Protein AF-A0A2A9NF84-F1 (afdb_monomer_lite)

Radius of gyration: 19.06 Å; chains: 1; bounding box: 42×42×64 Å

Organism: NCBI:txid703135

Foldseek 3Di:
DDWDKDKFWFAADVQANFIKIKMKTHHDDDPPPDPVPPPDPDLDDDDDPQAEEEEEEEAPPAFQCLCVVVVVVVVVQCPPPPRPHHHGMYMTMGQCCDDPNVVVCVVVCPDPVNVVDPALLSSLSNVLCVQPCDCPGGVNDNQQNHAYEYEYAASSLVSSVVNCVDPPHGDHPYYHRHHYDDDPVPDVVCPVVVVVVVVVVVVDDDDDPDPVRQLVVLCVVPVVPDDSVSSNVRD

InterPro domains:
  IPR000073 Alpha/beta hydrolase fold-1 [PF12697] (54-231)
  IPR029058 Alpha/Beta hydrolase fold [G3DSA:3.40.50.1820] (20-235)
  IPR029058 Alpha/Beta hydrolase fold [SSF53474] (47-226)

Secondary structure (DSSP, 8-state):
---EEEEEEEPPBTTB-S-EEEEEEEPPPPTTS-TT------S---S----EEEEEEPPTT--GGGGHHHHHHHHHHHTSTT--PPEEEEEEE--TTSTTHHHHTHHH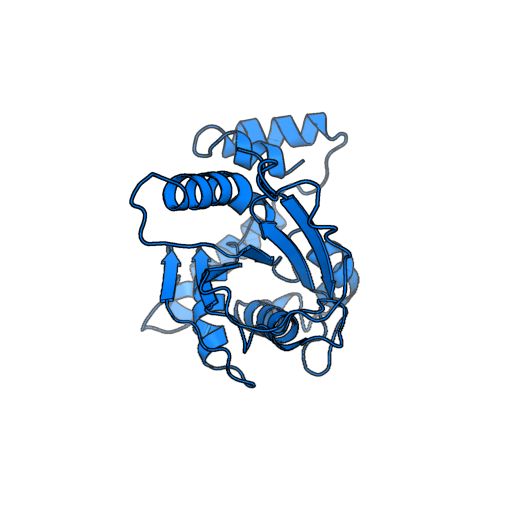HTSHHHHS---HHHHHHHHHHHHT-TTTSSS---STTSEEEEEEETHHHHHHHHHTTSSSPP-EEEEEEES----TT-GGGGHHHHHHHHHHHHTS----SSHHHHHHHHHHHHTTTS-HHHHGGG-

pLDDT: mean 88.68, std 15.39, range [29.7, 98.81]

Structure (mmCIF, N/CA/C/O backbone):
data_AF-A0A2A9NF84-F1
#
_entry.id   AF-A0A2A9NF84-F1
#
loop_
_atom_site.group_PDB
_atom_site.id
_atom_site.type_symbol
_atom_site.label_atom_id
_atom_site.label_alt_id
_atom_site.label_comp_id
_atom_site.label_asym_id
_atom_site.label_entity_id
_atom_site.label_seq_id
_atom_site.pdbx_PDB_ins_code
_atom_site.Cartn_x
_atom_site.Cartn_y
_atom_site.Cartn_z
_atom_site.occupancy
_atom_site.B_iso_or_equiv
_atom_site.auth_seq_id
_atom_site.auth_comp_id
_atom_site.auth_asym_id
_atom_site.auth_atom_id
_atom_site.pdbx_PDB_model_num
ATOM 1 N N . MET A 1 1 ? -3.078 17.002 14.046 1.00 82.50 1 MET A N 1
ATOM 2 C CA . MET A 1 1 ? -3.099 15.697 14.741 1.00 82.50 1 MET A CA 1
ATOM 3 C C . MET A 1 1 ? -1.881 14.917 14.293 1.00 82.50 1 MET A C 1
ATOM 5 O O . MET A 1 1 ? -1.639 14.875 13.094 1.00 82.50 1 MET A O 1
ATOM 9 N N . GLN A 1 2 ? -1.126 14.359 15.233 1.00 89.12 2 GLN A N 1
ATOM 10 C CA . GLN A 1 2 ? 0.039 13.523 14.956 1.00 89.12 2 GLN A CA 1
ATOM 11 C C . GLN A 1 2 ? -0.327 12.065 15.245 1.00 89.12 2 GLN A C 1
ATOM 13 O O . GLN A 1 2 ? -0.961 11.788 16.263 1.00 89.12 2 GLN A O 1
ATOM 18 N N . LEU A 1 3 ? 0.020 11.168 14.325 1.00 94.38 3 LEU A N 1
ATOM 19 C CA . LEU A 1 3 ? -0.143 9.726 14.494 1.00 94.38 3 LEU A CA 1
ATOM 20 C C . LEU A 1 3 ? 1.194 9.126 14.933 1.00 94.38 3 LEU A C 1
ATOM 22 O O . LEU A 1 3 ? 2.250 9.591 14.497 1.00 94.38 3 LEU A O 1
ATOM 26 N N . SER A 1 4 ? 1.141 8.103 15.780 1.00 96.69 4 SER A N 1
ATOM 27 C CA . SER A 1 4 ? 2.279 7.215 16.005 1.00 96.69 4 SER A CA 1
ATOM 28 C C . SER A 1 4 ? 2.537 6.415 14.732 1.00 96.69 4 SER A C 1
ATOM 30 O O . SER A 1 4 ? 1.586 6.089 14.020 1.00 96.69 4 SER A O 1
ATOM 32 N N . VAL A 1 5 ? 3.807 6.128 14.435 1.00 96.94 5 VAL A N 1
ATOM 33 C CA . VAL A 1 5 ? 4.219 5.398 13.232 1.00 96.94 5 VAL A CA 1
ATOM 34 C C . VAL A 1 5 ? 5.326 4.397 13.548 1.00 96.94 5 VAL A C 1
ATOM 36 O O . VAL A 1 5 ? 6.225 4.691 14.333 1.00 96.94 5 VAL A O 1
ATOM 39 N N . GLU A 1 6 ? 5.270 3.233 12.909 1.00 95.94 6 GLU A N 1
ATOM 40 C CA . GLU A 1 6 ? 6.303 2.196 12.956 1.00 95.94 6 GLU A CA 1
ATOM 41 C C . GLU A 1 6 ? 6.522 1.623 11.551 1.00 95.94 6 GLU A C 1
ATOM 43 O O . GLU A 1 6 ? 5.559 1.359 10.827 1.00 95.94 6 GLU A O 1
ATOM 48 N N . SER A 1 7 ? 7.787 1.463 11.157 1.00 95.62 7 SER A N 1
ATOM 49 C CA . SER A 1 7 ? 8.176 0.934 9.846 1.00 95.62 7 SER A CA 1
ATOM 50 C C . SER A 1 7 ? 8.532 -0.545 9.938 1.00 95.62 7 SER A C 1
ATOM 52 O O . SER A 1 7 ? 9.189 -0.975 10.883 1.00 95.62 7 SER A O 1
ATOM 54 N N . PHE A 1 8 ? 8.159 -1.302 8.912 1.00 95.00 8 PHE A N 1
ATOM 55 C CA . PHE A 1 8 ? 8.393 -2.736 8.813 1.00 95.00 8 PHE A CA 1
ATOM 56 C C . PHE A 1 8 ? 9.028 -3.074 7.469 1.00 95.00 8 PHE A C 1
ATOM 58 O O . PHE A 1 8 ? 8.594 -2.574 6.432 1.00 95.00 8 PHE A O 1
ATOM 65 N N . THR A 1 9 ? 9.986 -3.998 7.493 1.00 93.44 9 THR A N 1
ATOM 66 C CA . THR A 1 9 ? 10.531 -4.652 6.301 1.00 93.44 9 THR A CA 1
ATOM 67 C C . THR A 1 9 ? 10.372 -6.153 6.479 1.00 93.44 9 THR A C 1
ATOM 69 O O . THR A 1 9 ? 10.933 -6.733 7.407 1.00 93.44 9 THR A O 1
ATOM 72 N N . CYS A 1 10 ? 9.597 -6.781 5.603 1.00 91.06 10 CYS A N 1
ATOM 73 C CA . CYS A 1 10 ? 9.395 -8.223 5.582 1.00 91.06 10 CYS A CA 1
ATOM 74 C C . CYS A 1 10 ? 10.265 -8.834 4.471 1.00 91.06 10 CYS A C 1
ATOM 76 O O . CYS A 1 10 ? 10.190 -8.360 3.329 1.00 91.06 10 CYS A O 1
ATOM 78 N N . PRO A 1 11 ? 11.107 -9.839 4.778 1.00 92.19 11 PRO A N 1
ATOM 79 C CA . PRO A 1 11 ? 11.918 -10.518 3.775 1.00 92.19 11 PRO A CA 1
ATOM 80 C C . PRO A 1 11 ? 11.055 -11.383 2.837 1.00 92.19 11 PRO A C 1
ATOM 82 O O . PRO A 1 11 ? 9.885 -11.638 3.135 1.00 92.19 11 PRO A O 1
ATOM 85 N N . PRO A 1 12 ? 11.619 -11.869 1.716 1.00 92.38 12 PRO A N 1
ATOM 86 C CA . PRO A 1 12 ? 10.973 -12.857 0.864 1.00 92.38 12 PRO A CA 1
ATOM 87 C C . PRO A 1 12 ? 10.521 -14.089 1.653 1.00 92.38 12 PRO A C 1
ATOM 89 O O . PRO A 1 12 ? 11.209 -14.543 2.569 1.00 92.38 12 PRO A O 1
ATOM 92 N N . ARG A 1 13 ? 9.379 -14.659 1.263 1.00 88.94 13 ARG A N 1
ATOM 93 C CA . ARG A 1 13 ? 8.789 -15.862 1.873 1.00 88.94 13 ARG A CA 1
ATOM 94 C C . ARG A 1 13 ? 8.484 -16.897 0.795 1.00 88.94 13 ARG A C 1
ATOM 96 O O . ARG A 1 13 ? 8.517 -16.605 -0.402 1.00 88.94 13 ARG A O 1
ATOM 103 N N . ALA A 1 14 ? 8.182 -18.127 1.207 1.00 84.25 14 ALA A N 1
ATOM 104 C CA . ALA A 1 14 ? 7.781 -19.177 0.276 1.00 84.25 14 ALA A CA 1
ATOM 105 C C . ALA A 1 14 ? 6.600 -18.699 -0.594 1.00 84.25 14 ALA A C 1
ATOM 107 O O . ALA A 1 14 ? 5.574 -18.269 -0.076 1.00 84.25 14 ALA A O 1
ATOM 108 N N . GLY A 1 15 ? 6.765 -18.736 -1.920 1.00 84.75 15 GLY A N 1
ATOM 109 C CA . GLY A 1 15 ? 5.750 -18.278 -2.877 1.00 84.75 15 GLY A CA 1
ATOM 110 C C . GLY A 1 15 ? 5.740 -16.771 -3.177 1.00 84.75 15 GLY A C 1
ATOM 111 O O . GLY A 1 15 ? 5.055 -16.361 -4.111 1.00 84.75 15 GLY A O 1
ATOM 112 N N . CYS A 1 16 ? 6.523 -15.949 -2.468 1.00 92.00 16 CYS A N 1
ATOM 113 C CA . CYS A 1 16 ? 6.687 -14.524 -2.762 1.00 92.00 16 CYS A CA 1
ATOM 114 C C . CYS A 1 16 ? 8.166 -14.111 -2.656 1.00 92.00 16 CYS A C 1
ATOM 116 O O . CYS A 1 16 ? 8.668 -13.896 -1.549 1.00 92.00 16 CYS A O 1
ATOM 118 N N . PRO A 1 17 ? 8.875 -13.939 -3.787 1.00 94.94 17 PRO A N 1
ATOM 119 C CA . PRO A 1 17 ? 10.317 -13.702 -3.780 1.00 94.94 17 PRO A CA 1
ATOM 120 C C . PRO A 1 17 ? 10.694 -12.237 -3.487 1.00 94.94 17 PRO A C 1
ATOM 122 O O . PRO A 1 17 ? 11.860 -11.863 -3.581 1.00 94.94 17 PRO A O 1
ATOM 125 N N . PHE A 1 18 ? 9.719 -11.395 -3.145 1.00 96.12 18 PHE A N 1
ATOM 126 C CA . PHE A 1 18 ? 9.910 -9.965 -2.941 1.00 96.12 18 PHE A CA 1
ATOM 127 C C . PHE A 1 18 ? 9.949 -9.596 -1.461 1.00 96.12 18 PHE A C 1
ATOM 129 O O . PHE A 1 18 ? 9.125 -10.062 -0.673 1.00 96.12 18 PHE A O 1
ATOM 136 N N . HIS A 1 19 ? 10.838 -8.667 -1.117 1.00 95.50 19 HIS A N 1
ATOM 137 C CA . HIS A 1 19 ? 10.715 -7.885 0.104 1.00 95.50 19 HIS A CA 1
ATOM 138 C C . HIS A 1 19 ? 9.469 -7.003 0.024 1.00 95.50 19 HIS A C 1
ATOM 140 O O . HIS A 1 19 ? 9.168 -6.429 -1.028 1.00 95.50 19 HIS A O 1
ATOM 146 N N . THR A 1 20 ? 8.783 -6.846 1.151 1.00 95.06 20 THR A N 1
ATOM 147 C CA . THR A 1 20 ? 7.666 -5.905 1.289 1.00 95.06 20 THR A CA 1
ATOM 148 C C . THR A 1 20 ? 7.968 -4.947 2.426 1.00 95.06 20 THR A C 1
ATOM 150 O O . THR A 1 20 ? 8.323 -5.385 3.520 1.00 95.06 20 THR A O 1
ATOM 153 N N . THR A 1 21 ? 7.820 -3.648 2.189 1.00 96.94 21 THR A N 1
ATOM 154 C CA . THR A 1 21 ? 7.928 -2.635 3.242 1.00 96.94 21 THR A CA 1
ATOM 155 C C . THR A 1 21 ? 6.552 -2.084 3.573 1.00 96.94 21 THR A C 1
ATOM 157 O O . THR A 1 21 ? 5.676 -1.969 2.708 1.00 96.94 21 THR A O 1
ATOM 160 N N . ALA A 1 22 ? 6.345 -1.757 4.842 1.00 97.75 22 ALA A N 1
ATOM 161 C CA . ALA A 1 22 ? 5.084 -1.225 5.323 1.00 97.75 22 ALA A CA 1
ATOM 162 C C . ALA A 1 22 ? 5.295 -0.179 6.412 1.00 97.75 22 ALA A C 1
ATOM 164 O O . ALA A 1 22 ? 6.326 -0.155 7.085 1.00 97.75 22 ALA A O 1
ATOM 165 N N . LYS A 1 23 ? 4.286 0.666 6.612 1.00 97.94 23 LYS A N 1
ATOM 166 C CA . LYS A 1 23 ? 4.181 1.529 7.787 1.00 97.94 23 LYS A CA 1
ATOM 167 C C . LYS A 1 23 ? 2.850 1.318 8.481 1.00 97.94 23 LYS A C 1
ATOM 169 O O . LYS A 1 23 ? 1.801 1.328 7.835 1.00 97.94 23 LYS A O 1
ATOM 174 N N . ARG A 1 24 ? 2.918 1.145 9.796 1.00 97.75 24 ARG A N 1
ATOM 175 C CA . ARG A 1 24 ? 1.781 1.065 10.708 1.00 97.75 24 ARG A CA 1
ATOM 176 C C . ARG A 1 24 ? 1.564 2.429 11.343 1.00 97.75 24 ARG A C 1
ATOM 178 O O . ARG A 1 24 ? 2.527 3.037 11.794 1.00 97.75 24 ARG A O 1
ATOM 185 N N . TYR A 1 25 ? 0.316 2.875 11.425 1.00 97.88 25 TYR A N 1
ATOM 186 C CA . TYR A 1 25 ? -0.080 4.139 12.037 1.00 97.88 25 TYR A CA 1
ATOM 187 C C . TYR A 1 25 ? -1.232 3.944 13.015 1.00 97.88 25 TYR A C 1
ATOM 189 O O . TYR A 1 25 ? -2.181 3.219 12.722 1.00 97.88 25 TYR A O 1
ATOM 197 N N . TRP A 1 26 ? -1.185 4.630 14.151 1.00 96.25 26 TRP A N 1
ATOM 198 C CA . TRP A 1 26 ? -2.252 4.609 15.153 1.00 96.25 26 TRP A CA 1
ATOM 199 C C . TRP A 1 26 ? -2.274 5.911 15.953 1.00 96.25 26 TRP A C 1
ATOM 201 O O . TRP A 1 26 ? -1.386 6.761 15.836 1.00 96.25 26 TRP A O 1
ATOM 211 N N . LEU A 1 27 ? -3.323 6.101 16.749 1.00 92.56 27 LEU A N 1
ATOM 212 C CA . LEU A 1 27 ? -3.396 7.234 17.665 1.00 92.56 27 LEU A CA 1
ATOM 213 C C . LEU A 1 27 ? -2.510 6.968 18.888 1.00 92.56 27 LEU A C 1
ATOM 215 O O . LEU A 1 27 ? -2.621 5.890 19.473 1.00 92.56 27 LEU A O 1
ATOM 219 N N . PRO A 1 28 ? -1.674 7.929 19.316 1.00 88.00 28 PRO A N 1
ATOM 220 C CA . PRO A 1 28 ? -0.948 7.786 20.569 1.00 88.00 28 PRO A CA 1
ATOM 221 C C . PRO A 1 28 ? -1.934 7.683 21.748 1.00 88.00 28 PRO A C 1
ATOM 223 O O . PRO A 1 28 ? -3.025 8.266 21.672 1.00 88.00 28 PRO A O 1
ATOM 226 N N . PRO A 1 29 ? -1.562 6.994 22.843 1.00 77.56 29 PRO A N 1
ATOM 227 C CA . PRO A 1 29 ? -2.356 6.986 24.066 1.00 77.56 29 PRO A CA 1
ATOM 228 C C . PRO A 1 29 ? -2.645 8.423 24.514 1.00 77.56 29 PRO A C 1
ATOM 230 O O . PRO A 1 29 ? -1.746 9.267 24.541 1.00 77.56 29 PRO A O 1
ATOM 233 N N . THR A 1 30 ? -3.895 8.729 24.852 1.00 68.62 30 THR A N 1
ATOM 234 C CA . THR A 1 30 ? -4.236 10.010 25.478 1.00 68.62 30 THR A CA 1
ATOM 235 C C . THR A 1 30 ? -3.593 10.063 26.862 1.00 68.62 30 THR A C 1
ATOM 237 O O . THR A 1 30 ? -3.744 9.122 27.636 1.00 68.62 30 THR A O 1
ATOM 240 N N . SER A 1 31 ? -2.900 11.155 27.201 1.00 53.69 31 SER A N 1
ATOM 241 C CA . SER A 1 31 ? -2.189 11.330 28.483 1.00 53.69 31 SER A CA 1
ATOM 242 C C . SER A 1 31 ? -3.099 11.424 29.722 1.00 53.69 31 SER A C 1
ATOM 244 O O . SER A 1 31 ? -2.652 11.871 30.771 1.00 53.69 31 SER A O 1
ATOM 246 N N . GLU A 1 32 ? -4.371 11.048 29.602 1.00 47.53 32 GLU A N 1
ATOM 247 C CA . GLU A 1 32 ? -5.344 10.930 30.695 1.00 47.53 32 GLU A CA 1
ATOM 248 C C . GLU A 1 32 ? -5.434 9.491 31.235 1.00 47.53 32 GLU A C 1
ATOM 250 O O . GLU A 1 32 ? -6.332 9.173 32.009 1.00 47.53 32 GLU A O 1
ATOM 255 N N . ALA A 1 33 ? -4.520 8.599 30.836 1.00 46.59 33 ALA A N 1
ATOM 256 C CA . ALA A 1 33 ? -4.360 7.322 31.519 1.00 46.59 33 ALA A CA 1
ATOM 257 C C . ALA A 1 33 ? -3.786 7.574 32.923 1.00 46.59 33 ALA A C 1
ATOM 259 O O . ALA A 1 33 ? -2.723 8.180 33.068 1.00 46.59 33 ALA A O 1
ATOM 260 N N . ASP A 1 34 ? -4.524 7.130 33.940 1.00 39.41 34 ASP A N 1
ATOM 261 C CA . ASP A 1 34 ? -4.156 7.182 35.353 1.00 39.41 34 ASP A CA 1
ATOM 262 C C . ASP A 1 34 ? -2.699 6.705 35.549 1.00 39.41 34 ASP A C 1
ATOM 264 O O . ASP A 1 34 ? -2.369 5.585 35.142 1.00 39.41 34 ASP A O 1
ATOM 268 N N . PRO A 1 35 ? -1.809 7.515 36.156 1.00 42.97 35 PRO A N 1
ATOM 269 C CA . PRO A 1 35 ? -0.398 7.171 36.342 1.00 42.97 35 PRO A CA 1
ATOM 270 C C . PRO A 1 35 ? -0.169 5.949 37.249 1.00 42.97 35 PRO A C 1
ATOM 272 O O . PRO A 1 35 ? 0.971 5.508 37.394 1.00 42.97 35 PRO A O 1
ATOM 275 N N . THR A 1 36 ? -1.218 5.377 37.848 1.00 41.81 36 THR A N 1
ATOM 276 C CA . THR A 1 36 ? -1.148 4.087 38.551 1.00 41.81 36 THR A CA 1
ATOM 277 C C . THR A 1 36 ? -1.215 2.870 37.621 1.00 41.81 36 THR A C 1
ATOM 279 O O . THR A 1 36 ? -0.834 1.771 38.030 1.00 41.81 36 THR A O 1
ATOM 282 N N . ILE A 1 37 ? -1.605 3.041 36.352 1.00 46.34 37 ILE A N 1
ATOM 283 C CA . ILE A 1 37 ? -1.570 1.974 35.348 1.00 46.34 37 ILE A CA 1
ATOM 284 C C . ILE A 1 37 ? -0.186 1.975 34.697 1.00 46.34 37 ILE A C 1
ATOM 286 O O . ILE A 1 37 ? 0.094 2.683 33.730 1.00 46.34 37 ILE A O 1
ATOM 290 N N . THR A 1 38 ? 0.708 1.156 35.246 1.00 30.19 38 THR A N 1
ATOM 291 C CA . THR A 1 38 ? 1.999 0.872 34.616 1.00 30.19 38 THR A CA 1
ATOM 292 C C . THR A 1 38 ? 1.738 0.047 33.357 1.00 30.19 38 THR A C 1
ATOM 294 O O . THR A 1 38 ? 1.551 -1.163 33.444 1.00 30.19 38 THR A O 1
ATOM 297 N N . ILE A 1 39 ? 1.705 0.683 32.182 1.00 42.72 39 ILE A N 1
ATOM 298 C CA . ILE A 1 39 ? 1.727 -0.040 30.904 1.00 42.72 39 ILE A CA 1
ATOM 299 C C . ILE A 1 39 ? 3.147 -0.581 30.725 1.00 42.72 39 ILE A C 1
ATOM 301 O O . ILE A 1 39 ? 4.022 0.063 30.146 1.00 42.72 39 ILE A O 1
ATOM 305 N N . THR A 1 40 ? 3.400 -1.766 31.268 1.00 29.70 40 THR A N 1
ATOM 306 C CA . THR A 1 40 ? 4.512 -2.598 30.824 1.00 29.70 40 THR A CA 1
ATOM 307 C C . THR A 1 40 ? 4.213 -3.065 29.397 1.00 29.70 40 THR A C 1
ATOM 309 O O . THR A 1 40 ? 3.097 -3.501 29.118 1.00 29.70 40 THR A O 1
ATOM 312 N N . PRO A 1 41 ? 5.173 -2.997 28.458 1.00 35.88 41 PRO A N 1
ATOM 313 C CA . PRO A 1 41 ? 4.999 -3.574 27.134 1.00 35.88 41 PRO A CA 1
ATOM 314 C C . PRO A 1 41 ? 5.138 -5.098 27.246 1.00 35.88 41 PRO A C 1
ATOM 316 O O . PRO A 1 41 ? 6.175 -5.672 26.922 1.00 35.88 41 PRO A O 1
ATOM 319 N N . THR A 1 42 ? 4.112 -5.763 27.774 1.00 31.97 42 THR A N 1
ATOM 320 C CA . THR A 1 42 ? 3.995 -7.220 27.755 1.00 31.97 42 THR A CA 1
ATOM 321 C C . THR A 1 42 ? 3.271 -7.646 26.484 1.00 31.97 42 THR A C 1
ATOM 323 O O . THR A 1 42 ? 2.205 -7.159 26.119 1.00 31.97 42 THR A O 1
ATOM 326 N N . THR A 1 43 ? 3.904 -8.565 25.770 1.00 37.38 43 THR A N 1
ATOM 327 C CA . THR A 1 43 ? 3.570 -9.072 24.437 1.00 37.38 43 THR A CA 1
ATOM 328 C C . THR A 1 43 ? 2.321 -9.968 24.390 1.00 37.38 43 THR A C 1
ATOM 330 O O . THR A 1 43 ? 2.267 -10.886 23.577 1.00 37.38 43 THR A O 1
ATOM 333 N N . SER A 1 44 ? 1.317 -9.764 25.248 1.00 36.53 44 SER A N 1
ATOM 334 C CA . SER A 1 44 ? 0.209 -10.723 25.384 1.00 36.53 44 SER A CA 1
ATOM 335 C C . SER A 1 44 ? -1.077 -10.156 26.001 1.00 36.53 44 SER A C 1
ATOM 337 O O . SER A 1 44 ? -1.577 -10.703 26.981 1.00 36.53 44 SER A O 1
ATOM 339 N N . GLU A 1 45 ? -1.670 -9.123 25.403 1.00 36.44 45 GLU A N 1
ATOM 340 C CA . GLU A 1 45 ? -3.110 -8.869 25.565 1.00 36.44 45 GLU A CA 1
ATOM 341 C C . GLU A 1 45 ? -3.826 -9.038 24.221 1.00 36.44 45 GLU A C 1
ATOM 343 O O . GLU A 1 45 ? -4.109 -8.090 23.487 1.00 36.44 45 GLU A O 1
ATOM 348 N N . HIS A 1 46 ? -4.114 -10.293 23.874 1.00 40.72 46 HIS A N 1
ATOM 349 C CA . HIS A 1 46 ? -5.241 -10.577 22.997 1.00 40.72 46 HIS A CA 1
ATOM 350 C C . HIS A 1 46 ? -6.519 -10.427 23.824 1.00 40.72 46 HIS A C 1
ATOM 352 O O . HIS A 1 46 ? -6.669 -11.082 24.849 1.00 40.72 46 HIS A O 1
ATOM 358 N N . HIS A 1 47 ? -7.418 -9.548 23.383 1.00 40.34 47 HIS A N 1
ATOM 359 C CA . HIS A 1 47 ? -8.794 -9.865 22.983 1.00 40.34 47 HIS A CA 1
ATOM 360 C C . HIS A 1 47 ? -9.673 -8.607 23.100 1.00 40.34 47 HIS A C 1
ATOM 362 O O . HIS A 1 47 ? -9.853 -8.042 24.171 1.00 40.34 47 HIS A O 1
ATOM 368 N N . ASN A 1 48 ? -10.292 -8.233 21.974 1.00 42.78 48 ASN A N 1
ATOM 369 C CA . ASN A 1 48 ? -11.474 -7.367 21.898 1.00 42.78 48 ASN A CA 1
ATOM 370 C C . ASN A 1 48 ? -11.325 -5.836 21.794 1.00 42.78 48 ASN A C 1
ATOM 372 O O . ASN A 1 48 ? -12.249 -5.110 22.152 1.00 42.78 48 ASN A O 1
ATOM 376 N N . ASP A 1 49 ? -10.255 -5.313 21.191 1.00 58.06 49 ASP A N 1
ATOM 377 C CA . ASP A 1 49 ? -10.371 -3.960 20.625 1.00 58.06 49 ASP A CA 1
ATOM 378 C C . ASP A 1 49 ? -11.169 -4.030 19.298 1.00 58.06 49 ASP A C 1
ATOM 380 O O . ASP A 1 49 ? -10.737 -4.588 18.288 1.00 58.06 49 ASP A O 1
ATOM 384 N N . GLU A 1 50 ? -12.419 -3.568 19.342 1.00 69.88 50 GLU A N 1
ATOM 385 C CA . GLU A 1 50 ? -13.386 -3.628 18.238 1.00 69.88 50 GLU A CA 1
ATOM 386 C C . GLU A 1 50 ? -13.021 -2.736 17.042 1.00 69.88 50 GLU A C 1
ATOM 388 O O . GLU A 1 50 ? -13.766 -2.718 16.057 1.00 69.88 50 GLU A O 1
ATOM 393 N N . GLY A 1 51 ? -11.926 -1.978 17.138 1.00 92.50 51 GLY A N 1
ATOM 394 C CA . GLY A 1 51 ? -11.494 -1.039 16.120 1.00 92.50 51 GLY A CA 1
ATOM 395 C C . GLY A 1 51 ? -11.166 -1.690 14.776 1.00 92.50 51 GLY A C 1
ATOM 396 O O . GLY A 1 51 ? -10.650 -2.807 14.687 1.00 92.50 51 GLY A O 1
ATOM 397 N N . LEU A 1 52 ? -11.452 -0.951 13.708 1.00 96.94 52 LEU A N 1
ATOM 398 C CA . LEU A 1 52 ? -11.103 -1.324 12.342 1.00 96.94 52 LEU A CA 1
ATOM 399 C C . LEU A 1 52 ? -9.591 -1.194 12.129 1.00 96.94 52 LEU A C 1
ATOM 401 O O . LEU A 1 52 ? -8.982 -0.205 12.549 1.00 96.94 52 LEU A O 1
ATOM 405 N N . THR A 1 53 ? -9.012 -2.166 11.428 1.00 97.69 53 THR A N 1
ATOM 406 C CA . THR A 1 53 ? -7.638 -2.116 10.920 1.00 97.69 53 THR A CA 1
ATOM 407 C C . THR A 1 53 ? -7.694 -1.802 9.430 1.00 97.69 53 THR A C 1
ATOM 409 O O . THR A 1 53 ? -8.222 -2.586 8.641 1.00 97.69 53 THR A O 1
ATOM 412 N N . LEU A 1 54 ? -7.167 -0.646 9.031 1.00 98.75 54 LEU A N 1
ATOM 413 C CA . LEU A 1 54 ? -7.166 -0.224 7.629 1.00 98.75 54 LEU A CA 1
ATOM 414 C C . LEU A 1 54 ? -5.937 -0.788 6.910 1.00 98.75 54 LEU A C 1
ATOM 416 O O . LEU A 1 54 ? -4.830 -0.653 7.418 1.00 98.75 54 LEU A O 1
ATOM 420 N N . ILE A 1 55 ? -6.107 -1.356 5.719 1.00 98.69 55 ILE A N 1
ATOM 421 C CA . ILE A 1 55 ? -5.013 -1.763 4.826 1.00 98.69 55 ILE A CA 1
ATOM 422 C C . ILE A 1 55 ? -5.078 -0.887 3.577 1.00 98.69 55 ILE A C 1
ATOM 424 O O . ILE A 1 55 ? -6.048 -0.970 2.828 1.00 98.69 55 ILE A O 1
ATOM 428 N N . LEU A 1 56 ? -4.071 -0.044 3.351 1.00 98.81 56 LEU A N 1
ATOM 429 C CA . LEU A 1 56 ? -4.027 0.915 2.250 1.00 98.81 56 LEU A CA 1
ATOM 430 C C . LEU A 1 56 ? -2.950 0.538 1.228 1.00 98.81 56 LEU A C 1
ATOM 432 O O . LEU A 1 56 ? -1.771 0.440 1.571 1.00 98.81 56 LEU A O 1
ATOM 436 N N . LEU A 1 57 ? -3.346 0.384 -0.038 1.00 98.75 57 LEU A N 1
ATOM 437 C CA . LEU A 1 57 ? -2.449 0.050 -1.150 1.00 98.75 57 LEU A CA 1
ATOM 438 C C . LEU A 1 57 ? -2.436 1.175 -2.191 1.00 98.75 57 LEU A C 1
ATOM 440 O O . LEU A 1 57 ? -3.483 1.645 -2.647 1.00 98.75 57 LEU A O 1
ATOM 444 N N . HIS A 1 58 ? -1.241 1.648 -2.540 1.00 98.44 58 HIS A N 1
ATOM 445 C CA . HIS A 1 58 ? -1.056 2.829 -3.385 1.00 98.44 58 HIS A CA 1
ATOM 446 C C . HIS A 1 58 ? -1.207 2.518 -4.888 1.00 98.44 58 HIS A C 1
ATOM 448 O O . HIS A 1 58 ? -1.190 1.368 -5.326 1.00 98.44 58 HIS A O 1
ATOM 454 N N . SER A 1 59 ? -1.358 3.572 -5.695 1.00 96.81 59 SER A N 1
ATOM 455 C CA . SER A 1 59 ? -1.439 3.485 -7.161 1.00 96.81 59 SER A CA 1
ATOM 456 C C . SER A 1 59 ? -0.047 3.457 -7.815 1.00 96.81 59 SER A C 1
ATOM 458 O O . SER A 1 59 ? 0.967 3.725 -7.165 1.00 96.81 59 SER A O 1
ATOM 460 N N . THR A 1 60 ? 0.022 3.160 -9.114 1.00 94.38 60 THR A N 1
ATOM 461 C CA . THR A 1 60 ? 1.244 3.295 -9.917 1.00 94.38 60 THR A CA 1
ATOM 462 C C . THR A 1 60 ? 1.781 4.723 -9.844 1.00 94.38 60 THR A C 1
ATOM 464 O O . THR A 1 60 ? 1.017 5.676 -9.969 1.00 94.38 60 THR A O 1
ATOM 467 N N . SER A 1 61 ? 3.107 4.885 -9.770 1.00 91.44 61 SER A N 1
ATOM 468 C CA . SER A 1 61 ? 3.802 6.188 -9.644 1.00 91.44 61 SER A CA 1
ATOM 469 C C . SER A 1 61 ? 3.778 6.821 -8.249 1.00 91.44 61 SER A C 1
ATOM 471 O O . SER A 1 61 ? 4.314 7.913 -8.089 1.00 91.44 61 SER A O 1
ATOM 473 N N . PHE A 1 62 ? 3.184 6.155 -7.260 1.00 95.00 62 PHE A N 1
ATOM 474 C CA . PHE A 1 62 ? 3.157 6.594 -5.863 1.00 95.00 62 PHE A CA 1
ATOM 475 C C . PHE A 1 62 ? 3.916 5.603 -4.970 1.00 95.00 62 PHE A C 1
ATOM 477 O O . PHE A 1 62 ? 4.442 4.600 -5.451 1.00 95.00 62 PHE A O 1
ATOM 484 N N . HIS A 1 63 ? 3.960 5.891 -3.672 1.00 97.19 63 HIS A N 1
ATOM 485 C CA . HIS A 1 63 ? 4.508 5.028 -2.622 1.00 97.19 63 HIS A CA 1
ATOM 486 C C . HIS A 1 63 ? 3.621 5.111 -1.370 1.00 97.19 63 HIS A C 1
ATOM 488 O O . HIS A 1 63 ? 2.727 5.965 -1.296 1.00 97.19 63 HIS A O 1
ATOM 494 N N . LYS A 1 64 ? 3.830 4.221 -0.397 1.00 98.00 64 LYS A N 1
ATOM 495 C CA . LYS A 1 64 ? 2.958 4.043 0.776 1.00 98.00 64 LYS A CA 1
ATOM 496 C C . LYS A 1 64 ? 2.667 5.344 1.535 1.00 98.00 64 LYS A C 1
ATOM 498 O O . LYS A 1 64 ? 1.510 5.607 1.852 1.00 98.00 64 LYS A O 1
ATOM 503 N N . GLU A 1 65 ? 3.666 6.206 1.733 1.00 97.94 65 GLU A N 1
ATOM 504 C CA . GLU A 1 65 ? 3.526 7.462 2.485 1.00 97.94 65 GLU A CA 1
ATOM 505 C C . GLU A 1 65 ? 2.595 8.473 1.809 1.00 97.94 65 GLU A C 1
ATOM 507 O O . GLU A 1 65 ? 2.033 9.322 2.489 1.00 97.94 65 GLU A O 1
ATOM 512 N N . THR A 1 66 ? 2.344 8.377 0.500 1.00 96.94 66 THR A N 1
ATOM 513 C CA . THR A 1 66 ? 1.434 9.312 -0.195 1.00 96.94 66 THR A CA 1
ATOM 514 C C . THR A 1 66 ? 0.006 9.306 0.368 1.00 96.94 66 THR A C 1
ATOM 516 O O . THR A 1 66 ? -0.740 10.268 0.178 1.00 96.94 66 THR A O 1
ATOM 519 N N . TRP A 1 67 ? -0.363 8.268 1.126 1.00 97.94 67 TRP A N 1
ATOM 520 C CA . TRP A 1 67 ? -1.615 8.198 1.870 1.00 97.94 67 TRP A CA 1
ATOM 521 C C . TRP A 1 67 ? -1.632 9.006 3.174 1.00 97.94 67 TRP A C 1
ATOM 523 O O . TRP A 1 67 ? -2.722 9.270 3.677 1.00 97.94 67 TRP A O 1
ATOM 533 N N . GLU A 1 68 ? -0.491 9.414 3.738 1.00 97.69 68 GLU A N 1
ATOM 534 C CA . GLU A 1 68 ? -0.411 10.049 5.064 1.00 97.69 68 GLU A CA 1
ATOM 535 C C . GLU A 1 68 ? -1.345 11.265 5.220 1.00 97.69 68 GLU A C 1
ATOM 537 O O . GLU A 1 68 ? -2.088 11.315 6.209 1.00 97.69 68 GLU A O 1
ATOM 542 N N . PRO A 1 69 ? -1.426 12.220 4.265 1.00 96.88 69 PRO A N 1
ATOM 543 C CA . PRO A 1 69 ? -2.337 13.358 4.402 1.00 96.88 69 PRO A CA 1
ATOM 544 C C . PRO A 1 69 ? -3.814 12.945 4.434 1.00 96.88 69 PRO A C 1
ATOM 546 O O . PRO A 1 69 ? -4.611 13.548 5.160 1.00 96.88 69 PRO A O 1
ATOM 549 N N . THR A 1 70 ? -4.177 11.909 3.676 1.00 97.12 70 THR A N 1
ATOM 550 C CA . THR A 1 70 ? -5.523 11.318 3.674 1.00 97.12 70 THR A CA 1
ATOM 551 C C . THR A 1 70 ? -5.785 10.573 4.976 1.00 97.12 70 THR A C 1
ATOM 553 O O . THR A 1 70 ? -6.846 10.739 5.577 1.00 97.12 70 THR A O 1
ATOM 556 N N . LEU A 1 71 ? -4.803 9.819 5.469 1.00 97.69 71 LEU A N 1
ATOM 557 C CA . LEU A 1 71 ? -4.916 9.051 6.700 1.00 97.69 71 LEU A CA 1
ATOM 558 C C . LEU A 1 71 ? -5.162 9.952 7.913 1.00 97.69 71 LEU A C 1
ATOM 560 O O . LEU A 1 71 ? -6.046 9.671 8.719 1.00 97.69 71 LEU A O 1
ATOM 564 N N . ILE A 1 72 ? -4.453 11.081 8.006 1.00 96.88 72 ILE A N 1
ATOM 565 C CA . ILE A 1 72 ? -4.677 12.077 9.063 1.00 96.88 72 ILE A CA 1
ATOM 566 C C . ILE A 1 72 ? -6.134 12.558 9.057 1.00 96.88 72 ILE A C 1
ATOM 568 O O . ILE A 1 72 ? -6.736 12.696 10.122 1.00 96.88 72 ILE A O 1
ATOM 572 N N . LYS A 1 73 ? -6.726 12.791 7.878 1.00 96.69 73 LYS A N 1
ATOM 573 C CA . LYS A 1 73 ? -8.139 13.184 7.774 1.00 96.69 73 LYS A CA 1
ATOM 574 C C . LYS A 1 73 ? -9.072 12.050 8.201 1.00 96.69 73 LYS A C 1
ATOM 576 O O . LYS A 1 73 ? -9.992 12.309 8.968 1.00 96.69 73 LYS A O 1
ATOM 581 N N . ILE A 1 74 ? -8.804 10.811 7.784 1.00 96.94 74 ILE A N 1
ATOM 582 C CA . ILE A 1 74 ? -9.596 9.630 8.170 1.00 96.94 74 ILE A CA 1
ATOM 583 C C . ILE A 1 74 ? -9.640 9.475 9.697 1.00 96.94 74 ILE A C 1
ATOM 585 O O . ILE A 1 74 ? -10.723 9.401 10.277 1.00 96.94 74 ILE A O 1
ATOM 589 N N . PHE A 1 75 ? -8.486 9.508 10.370 1.00 96.38 75 PHE A N 1
ATOM 590 C CA . PHE A 1 75 ? -8.436 9.427 11.833 1.00 96.38 75 PHE A CA 1
ATOM 591 C C . PHE A 1 75 ? -9.101 10.635 12.510 1.00 96.38 75 PHE A C 1
ATOM 593 O O . PHE A 1 75 ? -9.748 10.477 13.543 1.00 96.38 75 PHE A O 1
ATOM 600 N N . ALA A 1 76 ? -8.987 11.839 11.938 1.00 95.12 76 ALA A N 1
ATOM 601 C CA . ALA A 1 76 ? -9.622 13.032 12.494 1.00 95.12 76 ALA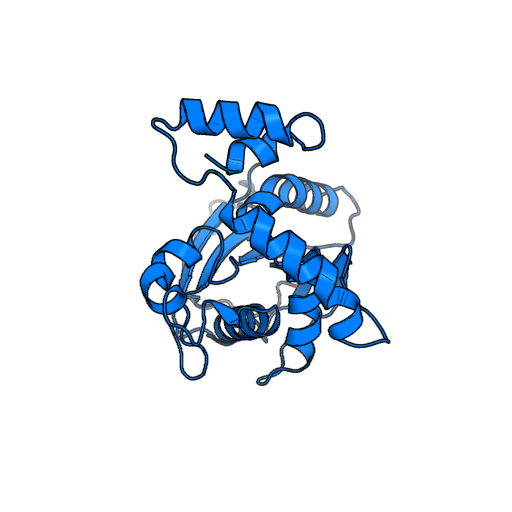 A CA 1
ATOM 602 C C . ALA A 1 76 ? -11.153 12.960 12.398 1.00 95.12 76 ALA A C 1
ATOM 604 O O . ALA A 1 76 ? -11.836 13.382 13.330 1.00 95.12 76 ALA A O 1
ATOM 605 N N . CYS A 1 77 ? -11.684 12.404 11.305 1.00 94.81 77 CYS A N 1
ATOM 606 C CA . CYS A 1 77 ? -13.110 12.131 11.143 1.00 94.81 77 CYS A CA 1
ATOM 607 C C . CYS A 1 77 ? -13.589 11.061 12.131 1.00 94.81 77 CYS A C 1
ATOM 609 O O . CYS A 1 77 ? -14.590 11.274 12.807 1.00 94.81 77 CYS A O 1
ATOM 611 N N . ALA A 1 78 ? -12.849 9.957 12.279 1.00 93.31 78 ALA A N 1
ATOM 612 C CA . ALA A 1 78 ? -13.213 8.884 13.207 1.00 93.31 78 ALA A CA 1
ATOM 613 C C . ALA A 1 78 ? -13.222 9.332 14.683 1.00 93.31 78 ALA A C 1
ATOM 615 O O . ALA A 1 78 ? -13.927 8.741 15.494 1.00 93.31 78 ALA A O 1
ATOM 616 N N . ARG A 1 79 ? -12.474 10.390 15.031 1.00 90.88 79 ARG A N 1
ATOM 617 C CA . ARG A 1 79 ? -12.433 10.982 16.380 1.00 90.88 79 ARG A CA 1
ATOM 618 C C . ARG A 1 79 ? -13.494 12.046 16.654 1.00 90.88 79 ARG A C 1
ATOM 620 O O . ARG A 1 79 ? -13.547 12.536 17.781 1.00 90.88 79 ARG A O 1
ATOM 627 N N . GLN A 1 80 ? -14.285 12.459 15.664 1.00 92.50 80 GLN A N 1
ATOM 628 C CA . GLN A 1 80 ? -15.315 13.468 15.912 1.00 92.50 80 GLN A CA 1
ATOM 629 C C . GLN A 1 80 ? -16.327 12.958 16.953 1.00 92.50 80 GLN A C 1
ATOM 631 O O . GLN A 1 80 ? -16.659 11.767 16.934 1.00 92.50 80 GLN A O 1
ATOM 636 N N . PRO A 1 81 ? -16.829 13.822 17.858 1.00 91.88 81 PRO A N 1
ATOM 637 C CA . PRO A 1 81 ? -17.852 13.434 18.824 1.00 91.88 81 PRO A CA 1
ATOM 638 C C . PRO A 1 81 ? -19.050 12.772 18.135 1.00 91.88 81 PRO A C 1
ATOM 640 O O . PRO A 1 81 ? -19.570 13.290 17.150 1.00 91.88 81 PRO A O 1
ATOM 643 N N . GLY A 1 82 ? -19.473 11.613 18.643 1.00 89.81 82 GLY A N 1
ATOM 644 C CA . GLY A 1 82 ? -20.583 10.843 18.070 1.00 89.81 82 GLY A CA 1
ATOM 645 C C . GLY A 1 82 ? -20.225 9.977 16.856 1.00 89.81 82 GLY A C 1
ATOM 646 O O . GLY A 1 82 ? -21.115 9.332 16.306 1.00 89.81 82 GLY A O 1
ATOM 647 N N . SER A 1 83 ? -18.953 9.916 16.440 1.00 89.62 83 SER A N 1
ATOM 648 C CA . SER A 1 83 ? -18.515 8.978 15.400 1.00 89.62 83 SER A CA 1
ATOM 649 C C . SER A 1 83 ? -18.771 7.525 15.835 1.00 89.62 83 SER A C 1
ATOM 651 O O . SER A 1 83 ? -18.288 7.115 16.893 1.00 89.62 83 SER A O 1
ATOM 653 N N . PRO A 1 84 ? -19.470 6.709 15.022 1.00 90.00 84 PRO A N 1
ATOM 654 C CA . PRO A 1 84 ? -19.656 5.288 15.311 1.00 90.00 84 PRO A CA 1
ATOM 655 C C . PRO A 1 84 ? -18.416 4.452 14.955 1.00 90.00 84 PRO A C 1
ATOM 657 O O . PRO A 1 84 ? -18.358 3.262 15.261 1.00 90.00 84 PRO A O 1
ATOM 660 N N . ILE A 1 85 ? -17.431 5.049 14.274 1.00 91.56 85 ILE A N 1
ATOM 661 C CA . ILE A 1 85 ? -16.248 4.357 13.770 1.00 91.56 85 ILE A CA 1
ATOM 662 C C . ILE A 1 85 ? -15.120 4.445 14.791 1.00 91.56 85 ILE A C 1
ATOM 664 O O . ILE A 1 85 ? -14.623 5.529 15.089 1.00 91.56 85 ILE A O 1
ATOM 668 N N . LYS A 1 86 ? -14.659 3.281 15.252 1.00 93.25 86 LYS A N 1
ATOM 669 C CA . LYS A 1 86 ? -13.420 3.134 16.019 1.00 93.25 86 LYS A CA 1
ATOM 670 C C . LYS A 1 86 ? -12.327 2.616 15.090 1.00 93.25 86 LYS A C 1
ATOM 672 O O . LYS A 1 86 ? -12.508 1.587 14.443 1.00 93.25 86 LYS A O 1
ATOM 677 N N . LEU A 1 87 ? -11.204 3.324 15.014 1.00 95.31 87 LEU A N 1
ATOM 678 C CA . LEU A 1 87 ? -10.021 2.878 14.277 1.00 95.31 87 LEU A CA 1
ATOM 679 C C . LEU A 1 87 ? -8.988 2.367 15.271 1.00 95.31 87 LEU A C 1
ATOM 681 O O . LEU A 1 87 ? -8.615 3.095 16.188 1.00 95.31 87 LEU A O 1
ATOM 685 N N . ARG A 1 88 ? -8.519 1.140 15.054 1.00 95.06 88 ARG A N 1
ATOM 686 C CA . ARG A 1 88 ? -7.393 0.572 15.794 1.00 95.06 88 ARG A CA 1
ATOM 687 C C . ARG A 1 88 ? -6.089 1.127 15.239 1.00 95.06 88 ARG A C 1
ATOM 689 O O . ARG A 1 88 ? -5.306 1.754 15.943 1.00 95.06 88 ARG A O 1
ATOM 696 N N . GLU A 1 89 ? -5.872 0.899 13.950 1.00 96.94 89 GLU A N 1
ATOM 697 C CA . GLU A 1 89 ? -4.625 1.219 13.265 1.00 96.94 89 GLU A CA 1
ATOM 698 C C . GLU A 1 89 ? -4.815 1.202 11.746 1.00 96.94 89 GLU A C 1
ATOM 700 O O . GLU A 1 89 ? -5.837 0.749 11.225 1.00 96.94 89 GLU A O 1
ATOM 705 N N . ALA A 1 90 ? -3.803 1.670 11.031 1.00 98.44 90 ALA A N 1
ATOM 706 C CA . ALA A 1 90 ? -3.727 1.606 9.587 1.00 98.44 90 ALA A CA 1
ATOM 707 C C . ALA A 1 90 ? -2.356 1.109 9.140 1.00 98.44 90 ALA A C 1
ATOM 709 O O . ALA A 1 90 ? -1.341 1.480 9.719 1.00 98.44 90 ALA A O 1
ATOM 710 N N . TRP A 1 91 ? -2.337 0.313 8.082 1.00 98.56 91 TRP A N 1
ATOM 711 C CA . TRP A 1 91 ? -1.144 -0.241 7.466 1.00 98.56 91 TRP A CA 1
ATOM 712 C C . TRP A 1 91 ? -1.086 0.194 6.013 1.00 98.56 91 TRP A C 1
ATOM 714 O O . TRP A 1 91 ? -2.060 0.045 5.278 1.00 98.56 91 TRP A O 1
ATOM 724 N N . MET A 1 92 ? 0.056 0.721 5.596 1.00 98.56 92 MET A N 1
ATOM 725 C CA . MET A 1 92 ? 0.314 1.124 4.216 1.00 98.56 92 MET A CA 1
ATOM 726 C C . MET A 1 92 ? 1.491 0.322 3.692 1.00 98.56 92 MET A C 1
ATOM 728 O O . MET A 1 92 ? 2.538 0.317 4.335 1.00 98.56 92 MET A O 1
ATOM 732 N N . LEU A 1 93 ? 1.326 -0.353 2.558 1.00 98.25 93 LEU A N 1
ATOM 733 C CA . LEU A 1 93 ? 2.350 -1.240 1.998 1.00 98.25 93 LEU A CA 1
ATOM 734 C C . LEU A 1 93 ? 2.859 -0.687 0.671 1.00 98.25 93 LEU A C 1
ATOM 736 O O . LEU A 1 93 ? 2.056 -0.260 -0.162 1.00 98.25 93 LEU A O 1
ATOM 740 N N . ASP A 1 94 ? 4.168 -0.764 0.443 1.00 98.50 94 ASP A N 1
ATOM 741 C CA . ASP A 1 94 ? 4.733 -0.515 -0.883 1.00 98.50 94 ASP A CA 1
ATOM 742 C C . ASP A 1 94 ? 4.499 -1.717 -1.808 1.00 98.50 94 ASP A C 1
ATOM 744 O O . ASP A 1 94 ? 4.604 -2.882 -1.415 1.00 98.50 94 ASP A O 1
ATOM 748 N N . CYS A 1 95 ? 4.210 -1.430 -3.075 1.00 98.19 95 CYS A N 1
ATOM 749 C CA . CYS A 1 95 ? 4.343 -2.404 -4.150 1.00 98.19 95 CYS A CA 1
ATOM 750 C C . CYS A 1 95 ? 5.824 -2.782 -4.308 1.00 98.19 95 CYS A C 1
ATOM 752 O O . CYS A 1 95 ? 6.657 -1.879 -4.269 1.00 98.19 95 CYS A O 1
ATOM 754 N N . PRO A 1 96 ? 6.194 -4.057 -4.551 1.00 97.88 96 PRO A N 1
ATOM 755 C CA . PRO A 1 96 ? 7.602 -4.464 -4.578 1.00 97.88 96 PRO A CA 1
ATOM 756 C C . PRO A 1 96 ? 8.522 -3.668 -5.508 1.00 97.88 96 PRO A C 1
ATOM 758 O O . PRO A 1 96 ? 9.715 -3.586 -5.242 1.00 97.88 96 PRO A O 1
ATOM 761 N N . ASN A 1 97 ? 7.981 -3.095 -6.587 1.00 96.44 97 ASN A N 1
ATOM 762 C CA . ASN A 1 97 ? 8.695 -2.250 -7.547 1.00 96.44 97 ASN A CA 1
ATOM 763 C C . ASN A 1 97 ? 8.454 -0.739 -7.366 1.00 96.44 97 ASN A C 1
ATOM 765 O O . ASN A 1 97 ? 8.703 0.027 -8.293 1.00 96.44 97 ASN A O 1
ATOM 769 N N . HIS A 1 98 ? 7.942 -0.308 -6.213 1.00 96.94 98 HIS A N 1
ATOM 770 C CA . HIS A 1 98 ? 7.729 1.095 -5.860 1.00 96.94 98 HIS A CA 1
ATOM 771 C C . HIS A 1 98 ? 8.310 1.414 -4.477 1.00 96.94 98 HIS A C 1
ATOM 773 O O . HIS A 1 98 ? 8.601 0.520 -3.681 1.00 96.94 98 HIS A O 1
ATOM 779 N N . GLY A 1 99 ? 8.452 2.714 -4.206 1.00 96.12 99 GLY A N 1
ATOM 780 C CA . GLY A 1 99 ? 8.825 3.230 -2.894 1.00 96.12 99 GLY A CA 1
ATOM 781 C C . GLY A 1 99 ? 10.118 2.626 -2.356 1.00 96.12 99 GLY A C 1
ATOM 782 O O . GLY A 1 99 ? 11.090 2.419 -3.080 1.00 96.12 99 GLY A O 1
ATOM 783 N N . GLU A 1 100 ? 10.110 2.333 -1.065 1.00 96.88 100 GLU A N 1
ATOM 784 C CA . GLU A 1 100 ? 11.258 1.776 -0.356 1.00 96.88 100 GLU A CA 1
ATOM 785 C C . GLU A 1 100 ? 11.484 0.298 -0.710 1.00 96.88 100 GLU A C 1
ATOM 787 O O . GLU A 1 100 ? 12.626 -0.152 -0.805 1.00 96.88 100 GLU A O 1
ATOM 792 N N . ALA A 1 101 ? 10.409 -0.454 -0.973 1.00 97.62 101 ALA A N 1
ATOM 793 C CA . ALA A 1 101 ? 10.501 -1.862 -1.360 1.00 97.62 101 ALA A CA 1
ATOM 794 C C . ALA A 1 101 ? 11.292 -2.057 -2.665 1.00 97.62 101 ALA A C 1
ATOM 796 O O . ALA A 1 101 ? 12.030 -3.036 -2.791 1.00 97.62 101 ALA A O 1
ATOM 797 N N . ALA A 1 102 ? 11.206 -1.110 -3.607 1.00 96.88 102 ALA A N 1
ATOM 798 C CA . ALA A 1 102 ? 11.960 -1.161 -4.860 1.00 96.88 102 ALA A CA 1
ATOM 799 C C . ALA A 1 102 ? 13.478 -1.240 -4.646 1.00 96.88 102 ALA A C 1
ATOM 801 O O . ALA A 1 102 ? 14.158 -1.934 -5.400 1.00 96.88 102 ALA A O 1
ATOM 802 N N . ALA A 1 103 ? 14.006 -0.576 -3.611 1.00 96.88 103 ALA A N 1
ATOM 803 C CA . ALA A 1 103 ? 15.433 -0.611 -3.296 1.00 96.88 103 ALA A CA 1
ATOM 804 C C . ALA A 1 103 ? 15.868 -2.006 -2.822 1.00 96.88 103 ALA A C 1
ATOM 806 O O . ALA A 1 103 ? 16.858 -2.546 -3.312 1.00 96.88 103 ALA A O 1
ATOM 807 N N . TYR A 1 104 ? 15.086 -2.637 -1.940 1.00 97.56 104 TYR A N 1
ATOM 808 C CA . TYR A 1 104 ? 15.346 -4.011 -1.489 1.00 97.56 104 TYR A CA 1
ATOM 809 C C . TYR A 1 104 ? 15.204 -5.044 -2.611 1.00 97.56 104 TYR A C 1
ATOM 811 O O . TYR A 1 104 ? 15.869 -6.078 -2.602 1.00 97.56 104 TYR A O 1
ATOM 819 N N . ASN A 1 105 ? 14.338 -4.768 -3.586 1.00 98.00 105 ASN A N 1
ATOM 820 C CA . ASN A 1 105 ? 14.045 -5.674 -4.691 1.00 98.00 105 ASN A CA 1
ATOM 821 C C . ASN A 1 105 ? 14.809 -5.337 -5.981 1.00 98.00 105 ASN A C 1
ATOM 823 O O . ASN A 1 105 ? 14.522 -5.924 -7.023 1.00 98.00 105 ASN A O 1
ATOM 827 N N . GLN A 1 106 ? 15.776 -4.417 -5.948 1.00 96.38 106 GLN A N 1
ATOM 828 C CA . GLN A 1 106 ? 16.405 -3.886 -7.160 1.00 96.38 106 GLN A CA 1
ATOM 829 C C . GLN A 1 106 ? 16.991 -4.985 -8.059 1.00 96.38 106 GLN A C 1
ATOM 831 O O . GLN A 1 106 ? 16.770 -4.972 -9.270 1.00 96.38 106 GLN A O 1
ATOM 836 N N . GLU A 1 107 ? 17.710 -5.951 -7.485 1.00 97.12 107 GLU A N 1
ATOM 837 C CA . GLU A 1 107 ? 18.353 -7.012 -8.269 1.00 97.12 107 GLU A CA 1
ATOM 838 C C . GLU A 1 107 ? 17.349 -8.012 -8.840 1.00 97.12 107 GLU A C 1
ATOM 840 O O . GLU A 1 107 ? 17.445 -8.387 -10.008 1.00 97.12 107 GLU A O 1
ATOM 845 N N . ILE A 1 108 ? 16.338 -8.400 -8.060 1.00 96.44 108 ILE A N 1
ATOM 846 C CA . ILE A 1 108 ? 15.306 -9.325 -8.535 1.00 96.44 108 ILE A CA 1
ATOM 847 C C . ILE A 1 108 ? 14.428 -8.674 -9.616 1.00 96.44 108 ILE A C 1
ATOM 849 O O . ILE A 1 108 ? 14.091 -9.310 -10.610 1.00 96.44 108 ILE A O 1
ATOM 853 N N . LEU A 1 109 ? 14.136 -7.376 -9.512 1.00 95.69 109 LEU A N 1
ATOM 854 C CA . LEU A 1 109 ? 13.335 -6.651 -10.506 1.00 95.69 109 LEU A CA 1
ATOM 855 C C . LEU A 1 109 ? 14.033 -6.479 -11.862 1.00 95.69 109 LEU A C 1
ATOM 857 O O . LEU A 1 109 ? 13.346 -6.293 -12.866 1.00 95.69 109 LEU A O 1
ATOM 861 N N . LYS A 1 110 ? 15.368 -6.573 -11.918 1.00 94.94 110 LYS A N 1
ATOM 862 C CA . LYS A 1 110 ? 16.133 -6.576 -13.180 1.00 94.94 110 LYS A CA 1
ATOM 863 C C . LYS A 1 110 ? 16.028 -7.900 -13.934 1.00 94.94 110 LYS A C 1
ATOM 865 O O . LYS A 1 110 ? 16.326 -7.947 -15.127 1.00 94.94 110 LYS A O 1
ATOM 870 N N . GLN A 1 111 ? 15.635 -8.981 -13.263 1.00 95.31 111 GLN A N 1
ATOM 871 C CA . GLN A 1 111 ? 15.513 -10.284 -13.903 1.00 95.31 111 GLN A CA 1
ATOM 872 C C . GLN A 1 111 ? 14.376 -10.253 -14.926 1.00 95.31 111 GLN A C 1
ATOM 874 O O . GLN A 1 111 ? 13.306 -9.696 -14.672 1.00 95.31 111 GLN A O 1
ATOM 879 N N . LYS A 1 112 ? 14.595 -10.868 -16.094 1.00 91.06 112 LYS A N 1
ATOM 880 C CA . LYS A 1 112 ? 13.651 -10.831 -17.226 1.00 91.06 112 LYS A CA 1
ATOM 881 C C . LYS A 1 112 ? 12.239 -11.279 -16.832 1.00 91.06 112 LYS A C 1
ATOM 883 O O . LYS A 1 112 ? 11.252 -10.679 -17.250 1.00 91.06 112 LYS A O 1
ATOM 888 N N . GLU A 1 113 ? 12.150 -12.290 -15.970 1.00 90.25 113 GLU A N 1
ATOM 889 C CA . GLU A 1 113 ? 10.889 -12.811 -15.435 1.00 90.25 113 GLU A CA 1
ATOM 890 C C . GLU A 1 113 ? 10.082 -11.800 -14.608 1.00 90.25 113 GLU A C 1
ATOM 892 O O . GLU A 1 113 ? 8.908 -12.027 -14.306 1.00 90.25 113 GLU A O 1
ATOM 897 N N . HIS A 1 114 ? 10.685 -10.682 -14.211 1.00 91.31 114 HIS A N 1
ATOM 898 C CA . HIS A 1 114 ? 10.050 -9.659 -13.397 1.00 91.31 114 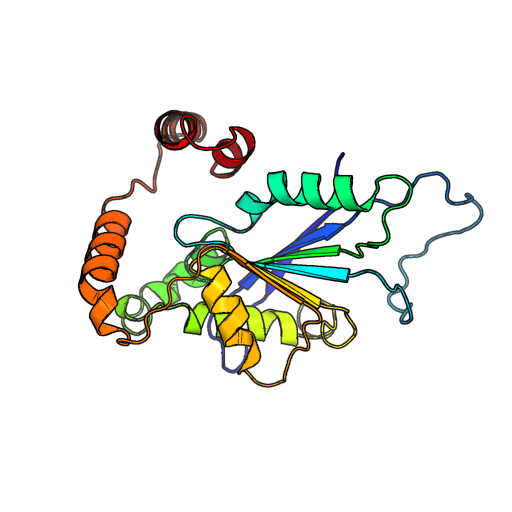HIS A CA 1
ATOM 899 C C . HIS A 1 114 ? 9.973 -8.306 -14.081 1.00 91.31 114 HIS A C 1
ATOM 901 O O . HIS A 1 114 ? 8.920 -7.674 -13.988 1.00 91.31 114 HIS A O 1
ATOM 907 N N . ALA A 1 115 ? 11.007 -7.925 -14.827 1.00 86.31 115 ALA A N 1
ATOM 908 C CA . ALA A 1 115 ? 11.063 -6.668 -15.561 1.00 86.31 115 ALA A CA 1
ATOM 909 C C . ALA A 1 115 ? 9.885 -6.496 -16.542 1.00 86.31 115 ALA A C 1
ATOM 911 O O . ALA A 1 115 ? 9.314 -5.414 -16.646 1.00 86.31 115 ALA A O 1
ATOM 912 N N . GLU A 1 116 ? 9.471 -7.567 -17.228 1.00 83.31 116 GLU A N 1
ATOM 913 C CA . GLU A 1 116 ? 8.475 -7.484 -18.313 1.00 83.31 116 GLU A CA 1
ATOM 914 C C . GLU A 1 116 ? 7.043 -7.845 -17.871 1.00 83.31 116 GLU A C 1
ATOM 91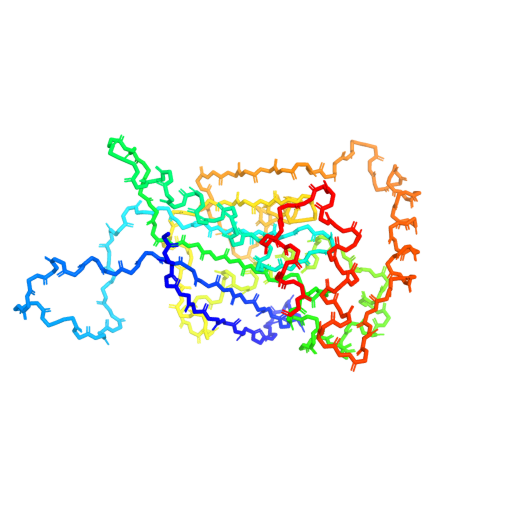6 O O . GLU A 1 116 ? 6.057 -7.527 -18.546 1.00 83.31 116 GLU A O 1
ATOM 921 N N . THR A 1 117 ? 6.901 -8.505 -16.720 1.00 85.19 117 THR A N 1
ATOM 922 C CA . THR A 1 117 ? 5.639 -9.131 -16.282 1.00 85.19 117 THR A CA 1
ATOM 923 C C . THR A 1 117 ? 5.185 -8.652 -14.903 1.00 85.19 117 THR A C 1
ATOM 925 O O . THR A 1 117 ? 4.465 -9.359 -14.195 1.00 85.19 117 THR A O 1
ATOM 928 N N . PHE A 1 118 ? 5.626 -7.475 -14.453 1.00 90.88 118 PHE A N 1
ATOM 929 C CA . PHE A 1 118 ? 5.157 -6.925 -13.182 1.00 90.88 118 PHE A CA 1
ATOM 930 C C . PHE A 1 118 ? 3.730 -6.371 -13.306 1.00 90.88 118 PHE A C 1
ATOM 932 O O . PHE A 1 118 ? 3.495 -5.382 -13.997 1.00 90.88 118 PHE A O 1
ATOM 939 N N . THR A 1 119 ? 2.766 -7.018 -12.646 1.00 89.44 119 THR A N 1
ATOM 940 C CA . THR A 1 119 ? 1.337 -6.651 -12.664 1.00 89.44 119 THR A CA 1
ATOM 941 C C . THR A 1 119 ? 0.777 -6.545 -11.241 1.00 89.44 119 THR A C 1
ATOM 943 O O . THR A 1 119 ? 1.461 -6.880 -10.271 1.00 89.44 119 THR A O 1
ATOM 946 N N . CYS A 1 120 ? -0.488 -6.128 -11.101 1.00 92.25 120 CYS A N 1
ATOM 947 C CA . CYS A 1 120 ? -1.203 -6.134 -9.816 1.00 92.25 120 CYS A CA 1
ATOM 948 C C . CYS A 1 120 ? -1.220 -7.512 -9.131 1.00 92.25 120 CYS A C 1
ATOM 950 O O . CYS A 1 120 ? -1.312 -7.564 -7.911 1.00 92.25 120 CYS A O 1
ATOM 952 N N . VAL A 1 121 ? -1.051 -8.616 -9.873 1.00 93.69 121 VAL A N 1
ATOM 953 C CA . VAL A 1 121 ? -0.944 -9.969 -9.300 1.00 93.69 121 VAL A CA 1
ATOM 954 C C . VAL A 1 121 ? 0.274 -10.088 -8.384 1.00 93.69 121 VAL A C 1
ATOM 956 O O . VAL A 1 121 ? 0.142 -10.580 -7.269 1.00 93.69 121 VAL A O 1
ATOM 959 N N . LYS A 1 122 ? 1.441 -9.575 -8.799 1.00 95.75 122 LYS A N 1
ATOM 960 C CA . LYS A 1 122 ? 2.655 -9.611 -7.962 1.00 95.75 122 LYS A CA 1
ATOM 961 C C . LYS A 1 122 ? 2.531 -8.714 -6.737 1.00 95.75 122 LYS A C 1
ATOM 963 O O . LYS A 1 122 ? 3.020 -9.066 -5.669 1.00 95.75 122 LYS A O 1
ATOM 968 N N . TYR A 1 123 ? 1.836 -7.583 -6.868 1.00 97.44 123 TYR A N 1
ATOM 969 C CA . TYR A 1 123 ? 1.526 -6.749 -5.708 1.00 97.44 123 TYR A CA 1
ATOM 970 C C . TYR A 1 123 ? 0.564 -7.469 -4.749 1.00 97.44 123 TYR A C 1
ATOM 972 O O . TYR A 1 123 ? 0.776 -7.433 -3.542 1.00 97.44 123 TYR A O 1
ATOM 980 N N . ALA A 1 124 ? -0.438 -8.190 -5.265 1.00 97.44 124 ALA A N 1
ATOM 981 C CA . ALA A 1 124 ? -1.365 -8.967 -4.441 1.00 97.44 124 ALA A CA 1
ATOM 982 C C . ALA A 1 124 ? -0.648 -10.101 -3.710 1.00 97.44 124 ALA A C 1
ATOM 984 O O . ALA A 1 124 ? -0.840 -10.252 -2.512 1.00 97.44 124 ALA A O 1
ATOM 985 N N . GLN A 1 125 ? 0.240 -10.830 -4.386 1.00 96.00 125 GLN A N 1
ATOM 986 C CA . GLN A 1 125 ? 1.071 -11.866 -3.767 1.00 96.00 125 GLN A CA 1
ATOM 987 C C . GLN A 1 125 ? 1.964 -11.303 -2.654 1.00 96.00 125 GLN A C 1
ATOM 989 O O . GLN A 1 125 ? 2.034 -11.888 -1.578 1.00 96.00 125 GLN A O 1
ATOM 994 N N . ALA A 1 126 ? 2.598 -10.148 -2.874 1.00 96.69 126 ALA A N 1
ATOM 995 C CA . ALA A 1 126 ? 3.432 -9.500 -1.864 1.00 96.69 126 ALA A CA 1
ATOM 996 C C . ALA A 1 126 ? 2.623 -9.005 -0.657 1.00 96.69 126 ALA A C 1
ATOM 998 O O . ALA A 1 126 ? 2.966 -9.304 0.487 1.00 96.69 126 ALA A O 1
ATOM 999 N N . ALA A 1 127 ? 1.507 -8.311 -0.900 1.00 97.31 127 ALA A N 1
ATOM 1000 C CA . ALA A 1 127 ? 0.616 -7.852 0.162 1.00 97.31 127 ALA A CA 1
ATOM 1001 C C . ALA A 1 127 ? 0.012 -9.031 0.941 1.00 97.31 127 ALA A C 1
ATOM 1003 O O . ALA A 1 127 ? -0.046 -8.995 2.166 1.00 97.31 127 ALA A O 1
ATOM 1004 N N . HIS A 1 128 ? -0.383 -10.102 0.254 1.00 96.44 128 HIS A N 1
ATOM 1005 C CA . HIS A 1 128 ? -0.893 -11.322 0.873 1.00 96.44 128 HIS A CA 1
ATOM 1006 C C . HIS A 1 128 ? 0.174 -12.011 1.724 1.00 96.44 128 HIS A C 1
ATOM 1008 O O . HIS A 1 128 ? -0.078 -12.302 2.890 1.00 96.44 128 HIS A O 1
ATOM 1014 N N . SER A 1 129 ? 1.389 -12.171 1.194 1.00 94.62 129 SER A N 1
ATOM 1015 C CA . SER A 1 129 ? 2.538 -12.713 1.928 1.00 94.62 129 SER A CA 1
ATOM 1016 C C . SER A 1 129 ? 2.850 -11.906 3.191 1.00 94.62 129 SER A C 1
ATOM 1018 O O . SER A 1 129 ? 3.166 -12.491 4.225 1.00 94.62 129 SER A O 1
ATOM 1020 N N . PHE A 1 130 ? 2.732 -10.575 3.139 1.00 95.12 130 PHE A N 1
ATOM 1021 C CA . PHE A 1 130 ? 2.903 -9.705 4.304 1.00 95.12 130 PHE A CA 1
ATOM 1022 C C . PHE A 1 130 ? 1.781 -9.892 5.335 1.00 95.12 130 PHE A C 1
ATOM 1024 O O . PHE A 1 130 ? 2.044 -10.085 6.519 1.00 95.12 130 PHE A O 1
ATOM 1031 N N . LEU A 1 131 ? 0.521 -9.862 4.897 1.00 95.25 131 LEU A N 1
ATOM 1032 C CA . LEU A 1 131 ? -0.646 -9.945 5.784 1.00 95.25 131 LEU A CA 1
ATOM 1033 C C . LEU A 1 131 ? -0.832 -11.344 6.393 1.00 95.25 131 LEU A C 1
ATOM 1035 O O . LEU A 1 131 ? -1.459 -11.483 7.437 1.00 95.25 131 LEU A O 1
ATOM 1039 N N . THR A 1 132 ? -0.255 -12.372 5.773 1.00 93.12 132 THR A N 1
ATOM 1040 C CA . THR A 1 132 ? -0.263 -13.765 6.254 1.00 93.12 132 THR A CA 1
ATOM 1041 C C . THR A 1 132 ? 1.083 -14.182 6.859 1.00 93.12 132 THR A C 1
ATOM 1043 O O . THR A 1 132 ? 1.345 -15.364 7.083 1.00 93.12 132 THR A O 1
ATOM 1046 N N . ALA A 1 133 ? 1.974 -13.218 7.128 1.00 88.19 133 ALA A N 1
ATOM 1047 C CA . ALA A 1 133 ? 3.214 -13.435 7.878 1.00 88.19 133 ALA A CA 1
ATOM 1048 C C . ALA A 1 133 ? 2.951 -13.975 9.286 1.00 88.19 133 ALA A C 1
ATOM 1050 O O . ALA A 1 133 ? 3.706 -14.801 9.800 1.00 88.19 133 ALA A O 1
ATOM 1051 N N . GLY A 1 134 ? 1.838 -13.545 9.881 1.00 77.31 134 GLY A N 1
ATOM 1052 C CA . GLY A 1 134 ? 1.481 -13.888 11.245 1.00 77.31 134 GLY A CA 1
ATOM 1053 C C . GLY A 1 134 ? 2.489 -13.338 12.254 1.00 77.31 134 GLY A C 1
ATOM 1054 O O . GLY A 1 134 ? 3.291 -12.440 11.978 1.00 77.31 134 GLY A O 1
ATOM 1055 N N . VAL A 1 135 ? 2.447 -13.888 13.465 1.00 73.88 135 VAL A N 1
ATOM 1056 C CA . VAL A 1 135 ? 3.231 -13.373 14.597 1.00 73.88 135 VAL A CA 1
ATOM 1057 C C . VAL A 1 135 ? 4.718 -13.743 14.555 1.00 73.88 135 VAL A C 1
ATOM 1059 O O . VAL A 1 135 ? 5.521 -13.109 15.237 1.00 73.88 135 VAL A O 1
ATOM 1062 N N . ASN A 1 136 ? 5.094 -14.729 13.737 1.00 66.62 136 ASN A N 1
ATOM 1063 C CA . ASN A 1 136 ? 6.442 -15.302 13.737 1.00 66.62 136 ASN A CA 1
ATOM 1064 C C . ASN A 1 136 ? 7.415 -14.597 12.771 1.00 66.62 136 ASN A C 1
ATOM 1066 O O . ASN A 1 136 ? 8.619 -14.625 13.010 1.00 66.62 136 ASN A O 1
ATOM 1070 N N . ASP A 1 137 ? 6.918 -13.902 11.739 1.00 66.12 137 ASP A N 1
ATOM 1071 C CA . ASP A 1 137 ? 7.740 -13.429 10.609 1.00 66.12 137 ASP A CA 1
ATOM 1072 C C . ASP A 1 137 ? 7.934 -11.898 10.568 1.00 66.12 137 ASP A C 1
ATOM 1074 O O . ASP A 1 137 ? 7.650 -11.215 9.584 1.00 66.12 137 ASP A O 1
ATOM 1078 N N . GLY A 1 138 ? 8.452 -11.318 11.651 1.00 65.50 138 GLY A N 1
ATOM 1079 C CA . GLY A 1 138 ? 8.920 -9.922 11.691 1.00 65.50 138 GLY A CA 1
ATOM 1080 C C . GLY A 1 138 ? 7.832 -8.843 11.805 1.00 65.50 138 GLY A C 1
ATOM 1081 O O . GLY A 1 138 ? 8.082 -7.820 12.435 1.00 65.50 138 GLY A O 1
ATOM 1082 N N . VAL A 1 139 ? 6.618 -9.074 11.288 1.00 78.94 139 VAL A N 1
ATOM 1083 C CA . VAL A 1 139 ? 5.478 -8.136 11.410 1.00 78.94 139 VAL A CA 1
ATOM 1084 C C . VAL A 1 139 ? 4.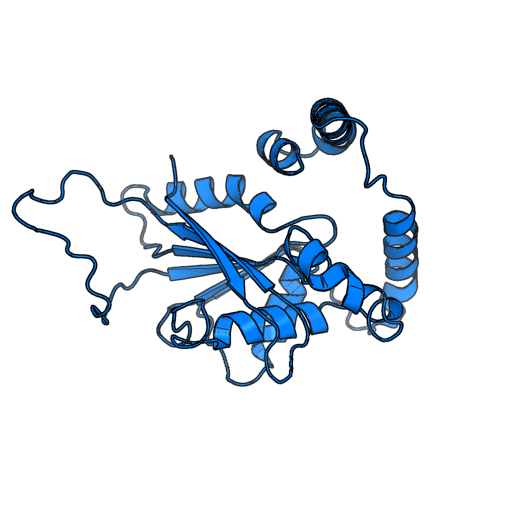794 -8.237 12.780 1.00 78.94 139 VAL A C 1
ATOM 1086 O O . VAL A 1 139 ? 4.248 -7.253 13.271 1.00 78.94 139 VAL A O 1
ATOM 1089 N N . LYS A 1 140 ? 4.863 -9.410 13.431 1.00 84.31 140 LYS A N 1
ATOM 1090 C CA . LYS A 1 140 ? 4.335 -9.674 14.787 1.00 84.31 140 LYS A CA 1
ATOM 1091 C C . LYS A 1 140 ? 2.850 -9.319 14.973 1.00 84.31 140 LYS A C 1
ATOM 1093 O O . LYS A 1 140 ? 2.411 -9.036 16.085 1.00 84.31 140 LYS A O 1
ATOM 1098 N N . VAL A 1 141 ? 2.069 -9.348 13.893 1.00 89.31 141 VAL A N 1
ATOM 1099 C CA . VAL A 1 141 ? 0.623 -9.101 13.908 1.00 89.31 141 VAL A CA 1
ATOM 1100 C C . VAL A 1 141 ? -0.082 -10.219 13.162 1.00 89.31 141 VAL A C 1
ATOM 1102 O O . VAL A 1 141 ? 0.252 -10.519 12.019 1.00 89.31 141 VAL A O 1
ATOM 1105 N N . ASP A 1 142 ? -1.077 -10.813 13.814 1.00 91.94 142 ASP A N 1
ATOM 1106 C CA . ASP A 1 142 ? -2.029 -11.692 13.150 1.00 91.94 142 ASP A CA 1
ATOM 1107 C C . ASP A 1 142 ? -3.185 -10.859 12.586 1.00 91.94 142 ASP A C 1
ATOM 1109 O O . ASP A 1 142 ? -3.984 -10.296 13.340 1.00 91.94 142 ASP A O 1
ATOM 1113 N N . PHE A 1 143 ? -3.249 -10.738 11.259 1.00 93.88 143 PHE A N 1
ATOM 1114 C CA . PHE A 1 143 ? -4.306 -9.996 10.575 1.00 93.88 143 PHE A CA 1
ATOM 1115 C C . PHE A 1 143 ? -5.620 -10.782 10.468 1.00 93.88 143 PHE A C 1
ATOM 1117 O O . PHE A 1 143 ? -6.652 -10.157 10.225 1.00 93.88 143 PHE A O 1
ATOM 1124 N N . HIS A 1 144 ? -5.625 -12.102 10.699 1.00 92.81 144 HIS A N 1
ATOM 1125 C CA . HIS A 1 144 ? -6.859 -12.900 10.731 1.00 92.81 144 HIS A CA 1
ATOM 1126 C C . HIS A 1 144 ? -7.727 -12.559 11.954 1.00 92.81 144 HIS A C 1
ATOM 1128 O O . HIS A 1 144 ? -8.951 -12.627 11.883 1.00 92.81 144 HIS A O 1
ATOM 1134 N N . GLU A 1 145 ? -7.103 -12.075 13.030 1.00 91.56 145 GLU A N 1
ATOM 1135 C CA . GLU A 1 145 ? -7.760 -11.629 14.267 1.00 91.56 145 GLU A CA 1
ATOM 1136 C C . GLU A 1 145 ? -8.178 -10.139 14.236 1.00 91.56 145 GLU A C 1
ATOM 1138 O O . GLU A 1 145 ? -8.533 -9.536 15.258 1.00 91.56 145 GLU A O 1
ATOM 1143 N N . ARG A 1 146 ? -8.099 -9.480 13.070 1.00 93.19 146 ARG A N 1
ATOM 1144 C CA . ARG A 1 146 ? -8.404 -8.048 12.897 1.00 93.19 146 ARG A CA 1
ATOM 1145 C C . ARG A 1 146 ? -9.664 -7.847 12.050 1.00 93.19 146 ARG A C 1
ATOM 1147 O O . ARG A 1 146 ? -9.911 -8.563 11.088 1.00 93.19 146 ARG A O 1
ATOM 1154 N N . LYS A 1 147 ? -10.439 -6.795 12.346 1.00 96.00 147 LYS A N 1
ATOM 1155 C CA . LYS A 1 147 ? -11.536 -6.333 11.474 1.00 96.00 147 LYS A CA 1
ATOM 1156 C C . LYS A 1 147 ? -10.953 -5.494 10.334 1.00 96.00 147 LYS A C 1
ATOM 1158 O O . LYS A 1 147 ? -10.777 -4.284 10.486 1.00 96.00 147 LYS A O 1
ATOM 1163 N N . LEU A 1 148 ? -10.603 -6.144 9.226 1.00 97.62 148 LEU A N 1
ATOM 1164 C CA . LEU A 1 148 ? -9.881 -5.512 8.120 1.00 97.62 148 LEU A CA 1
ATOM 1165 C C . LEU A 1 148 ? -10.793 -4.672 7.219 1.00 97.62 148 LEU A C 1
ATOM 1167 O O . LEU A 1 148 ? -11.842 -5.137 6.779 1.00 97.62 148 LEU A O 1
ATOM 1171 N N . VAL A 1 149 ? -10.337 -3.473 6.857 1.00 98.56 149 VAL A N 1
ATOM 1172 C CA . VAL A 1 149 ? -10.914 -2.657 5.777 1.00 98.56 149 VAL A CA 1
ATOM 1173 C C . VAL A 1 149 ? -9.848 -2.418 4.718 1.00 98.56 149 VAL A C 1
ATOM 1175 O O . VAL A 1 149 ? -8.797 -1.851 5.011 1.00 98.56 149 VAL A O 1
ATOM 1178 N N . GLY A 1 150 ? -10.110 -2.851 3.487 1.00 98.62 150 GLY A N 1
ATOM 1179 C CA . GLY A 1 150 ? -9.179 -2.708 2.371 1.00 98.62 150 GLY A CA 1
ATOM 1180 C C . GLY A 1 150 ? -9.442 -1.412 1.620 1.00 98.62 150 GLY A C 1
ATOM 1181 O O . GLY A 1 150 ? -10.561 -1.185 1.175 1.00 98.62 150 GLY A O 1
ATOM 1182 N N . ILE A 1 151 ? -8.434 -0.564 1.456 1.00 98.81 151 ILE A N 1
ATOM 1183 C CA . ILE A 1 151 ? -8.522 0.698 0.719 1.00 98.81 151 ILE A CA 1
ATOM 1184 C C . ILE A 1 151 ? -7.455 0.669 -0.369 1.00 98.81 151 ILE A C 1
ATOM 1186 O O . ILE A 1 151 ? -6.267 0.536 -0.090 1.00 98.81 151 ILE A O 1
ATOM 1190 N N . GLY A 1 152 ? -7.862 0.791 -1.624 1.00 98.56 152 GLY A N 1
ATOM 1191 C CA . GLY A 1 152 ? -6.928 0.745 -2.741 1.00 98.56 152 GLY A CA 1
ATOM 1192 C C . GLY A 1 152 ? -7.249 1.799 -3.782 1.00 98.56 152 GLY A C 1
ATOM 1193 O O . GLY A 1 152 ? -8.416 2.068 -4.055 1.00 98.56 152 GLY A O 1
ATOM 1194 N N . HIS A 1 153 ? -6.207 2.370 -4.386 1.00 98.19 153 HIS A N 1
ATOM 1195 C CA . HIS A 1 153 ? -6.327 3.290 -5.517 1.00 98.19 153 HIS A CA 1
ATOM 1196 C C . HIS A 1 153 ? -5.683 2.687 -6.771 1.00 98.19 153 HIS A C 1
ATOM 1198 O O . HIS A 1 153 ? -4.524 2.277 -6.721 1.00 98.19 153 HIS A O 1
ATOM 1204 N N . SER A 1 154 ? -6.418 2.649 -7.889 1.00 96.56 154 SER A N 1
ATOM 1205 C CA . SER A 1 154 ? -5.963 2.180 -9.206 1.00 96.56 154 SER A CA 1
ATOM 1206 C C . SER A 1 154 ? -5.226 0.835 -9.134 1.00 96.56 154 SER A C 1
ATOM 1208 O O . SER A 1 154 ? -5.872 -0.183 -8.885 1.00 96.56 154 SER A O 1
ATOM 1210 N N . LEU A 1 155 ? -3.893 0.798 -9.281 1.00 96.69 155 LEU A N 1
ATOM 1211 C CA . LEU A 1 155 ? -3.094 -0.420 -9.088 1.00 96.69 155 LEU A CA 1
ATOM 1212 C C . LEU A 1 155 ? -3.430 -1.111 -7.757 1.00 96.69 155 LEU A C 1
ATOM 1214 O O . LEU A 1 155 ? -3.755 -2.295 -7.755 1.00 96.69 155 LEU A O 1
ATOM 1218 N N . GLY A 1 156 ? -3.412 -0.366 -6.649 1.00 98.12 156 GLY A N 1
ATOM 1219 C CA . GLY A 1 156 ? -3.745 -0.868 -5.319 1.00 98.12 156 GLY A CA 1
ATOM 1220 C C . GLY A 1 156 ? -5.213 -1.272 -5.168 1.00 98.12 156 GLY A C 1
ATOM 1221 O O . GLY A 1 156 ? -5.509 -2.195 -4.416 1.00 98.12 156 GLY A O 1
ATOM 1222 N N . ALA A 1 157 ? -6.133 -0.648 -5.911 1.00 98.19 157 ALA A N 1
ATOM 1223 C CA . ALA A 1 157 ? -7.547 -1.034 -5.929 1.00 98.19 157 ALA A CA 1
ATOM 1224 C C . ALA A 1 157 ? -7.716 -2.443 -6.515 1.00 98.19 157 ALA A C 1
ATOM 1226 O O . ALA A 1 157 ? -8.313 -3.318 -5.888 1.00 98.19 157 ALA A O 1
ATOM 1227 N N . ASN A 1 158 ? -7.094 -2.690 -7.671 1.00 96.69 158 ASN A N 1
ATOM 1228 C CA . ASN A 1 158 ? -7.061 -4.013 -8.292 1.00 96.69 158 ASN A CA 1
ATOM 1229 C C . ASN A 1 158 ? -6.334 -5.035 -7.403 1.00 96.69 158 ASN A C 1
ATOM 1231 O O . ASN A 1 158 ? -6.759 -6.184 -7.321 1.00 96.69 158 ASN A O 1
ATOM 1235 N N . THR A 1 159 ? -5.277 -4.623 -6.697 1.00 97.69 159 THR A N 1
ATOM 1236 C CA . THR A 1 159 ? -4.585 -5.477 -5.724 1.00 97.69 159 THR A CA 1
ATOM 1237 C C . THR A 1 159 ? -5.508 -5.924 -4.588 1.00 97.69 159 THR A C 1
ATOM 1239 O O . THR A 1 159 ? -5.575 -7.118 -4.310 1.00 97.69 159 THR A O 1
ATOM 1242 N N . ILE A 1 160 ? -6.260 -5.006 -3.964 1.00 98.25 160 ILE A N 1
ATOM 1243 C CA . ILE A 1 160 ? -7.223 -5.339 -2.896 1.00 98.25 160 ILE A CA 1
ATOM 1244 C C . ILE A 1 160 ? -8.283 -6.340 -3.384 1.00 98.25 160 ILE A C 1
ATOM 1246 O O . ILE A 1 160 ? -8.643 -7.256 -2.643 1.00 98.25 160 ILE A O 1
ATOM 1250 N N . LEU A 1 161 ? -8.762 -6.193 -4.624 1.00 97.19 161 LEU A N 1
ATOM 1251 C CA . LEU A 1 161 ? -9.713 -7.132 -5.227 1.00 97.19 161 LEU A CA 1
ATOM 1252 C C . LEU A 1 161 ? -9.090 -8.521 -5.430 1.00 97.19 161 LEU A C 1
ATOM 1254 O O . LEU A 1 161 ? -9.696 -9.526 -5.069 1.00 97.19 161 LEU A O 1
ATOM 1258 N N . LEU A 1 162 ? -7.859 -8.589 -5.945 1.00 96.81 162 LEU A N 1
ATOM 1259 C CA . LEU A 1 162 ? -7.149 -9.855 -6.153 1.00 96.81 162 LEU A CA 1
ATOM 1260 C C . LEU A 1 162 ? -6.821 -10.580 -4.842 1.00 96.81 162 LEU A C 1
ATOM 1262 O O . LEU A 1 162 ? -6.875 -11.807 -4.811 1.00 96.81 162 LEU A O 1
ATOM 1266 N N . LEU A 1 163 ? -6.542 -9.849 -3.755 1.00 96.31 163 LEU A N 1
ATOM 1267 C CA . LEU A 1 163 ? -6.311 -10.437 -2.428 1.00 96.31 163 LEU A CA 1
ATOM 1268 C C . LEU A 1 163 ? -7.468 -11.330 -1.961 1.00 96.31 163 LEU A C 1
ATOM 1270 O O . LEU A 1 163 ? -7.228 -12.286 -1.229 1.00 96.31 163 LEU A O 1
ATOM 1274 N N . GLN A 1 164 ? -8.702 -11.056 -2.397 1.00 95.44 164 GLN A N 1
ATOM 1275 C CA . GLN A 1 164 ? -9.881 -11.835 -1.998 1.00 95.44 164 GLN A CA 1
ATOM 1276 C C . GLN A 1 164 ? -9.879 -13.268 -2.559 1.00 95.44 164 GLN A C 1
ATOM 1278 O O . GLN A 1 164 ? -10.690 -14.089 -2.135 1.00 95.44 164 GLN A O 1
ATOM 1283 N N . HIS A 1 165 ? -8.986 -13.562 -3.509 1.00 95.75 165 HIS A N 1
ATOM 1284 C CA . HIS A 1 165 ? -8.874 -14.848 -4.197 1.00 95.75 165 HIS A CA 1
ATOM 1285 C C . HIS A 1 165 ? -7.610 -15.638 -3.821 1.00 95.75 165 HIS A C 1
ATOM 1287 O O . HIS A 1 165 ? -7.335 -16.664 -4.441 1.00 95.75 165 HIS A O 1
ATOM 1293 N N . LEU A 1 166 ? -6.820 -15.157 -2.857 1.00 96.00 166 LEU A N 1
ATOM 1294 C CA . LEU A 1 166 ? -5.578 -15.801 -2.428 1.00 96.00 166 LEU A CA 1
ATOM 1295 C C . LEU A 1 166 ? -5.763 -16.558 -1.108 1.00 96.00 166 LEU A C 1
ATOM 1297 O O . LEU A 1 166 ? -6.554 -16.157 -0.256 1.00 96.00 166 LEU A O 1
ATOM 1301 N N . GLU A 1 167 ? -4.986 -17.630 -0.935 1.00 94.31 167 GLU A N 1
ATOM 1302 C CA . GLU A 1 167 ? -5.005 -18.488 0.254 1.00 94.31 167 GLU A CA 1
ATOM 1303 C C . GLU A 1 167 ? -3.671 -18.427 1.023 1.00 94.31 167 GLU A C 1
ATOM 1305 O O . GLU A 1 167 ? -2.620 -18.471 0.378 1.00 94.31 167 GLU A O 1
ATOM 1310 N N . PRO A 1 168 ? -3.681 -18.362 2.376 1.00 93.56 168 PRO A N 1
ATOM 1311 C CA . PRO A 1 168 ? -4.867 -18.417 3.238 1.00 93.56 168 PRO A CA 1
ATOM 1312 C C . PRO A 1 168 ? -5.739 -17.157 3.158 1.00 93.56 168 PRO A C 1
ATOM 1314 O O . PRO A 1 168 ? -5.235 -16.037 3.039 1.00 93.56 168 PRO A O 1
ATOM 1317 N N . ARG A 1 169 ? -7.058 -17.353 3.210 1.00 95.31 169 ARG A N 1
ATOM 1318 C CA . ARG A 1 169 ? -8.045 -16.284 3.042 1.00 95.31 169 ARG A CA 1
ATOM 1319 C C . ARG A 1 169 ? -7.976 -15.224 4.145 1.00 95.31 169 ARG A C 1
ATOM 1321 O O . ARG A 1 169 ? -8.118 -15.519 5.331 1.00 95.31 169 ARG A O 1
ATOM 1328 N N . LEU A 1 170 ? -7.877 -13.963 3.730 1.00 95.06 170 LEU A N 1
ATOM 1329 C CA . LEU A 1 170 ? -8.052 -12.786 4.584 1.00 95.06 170 LEU A CA 1
ATOM 1330 C C . LEU A 1 170 ? -9.505 -12.304 4.501 1.00 95.06 170 LEU A C 1
ATOM 1332 O O . LEU A 1 170 ? -10.055 -12.166 3.407 1.00 95.06 170 LEU A O 1
ATOM 1336 N N . VAL A 1 171 ? -10.139 -12.038 5.644 1.00 95.88 171 VAL A N 1
ATOM 1337 C CA . VAL A 1 171 ? -11.538 -11.586 5.693 1.00 95.88 171 VAL A CA 1
ATOM 1338 C C . VAL A 1 171 ? -11.588 -10.072 5.877 1.00 95.88 171 VAL A C 1
ATOM 1340 O O . VAL A 1 171 ? -11.280 -9.550 6.946 1.00 95.88 171 VAL A O 1
ATOM 1343 N N . PHE A 1 172 ? -12.010 -9.365 4.830 1.00 97.44 172 PHE A N 1
ATOM 1344 C CA . PHE A 1 172 ? -12.265 -7.928 4.875 1.00 97.44 172 PHE A CA 1
ATOM 1345 C C . PHE A 1 172 ? -13.744 -7.655 5.152 1.00 97.44 172 PHE A C 1
ATOM 1347 O O . PHE A 1 172 ? -14.618 -8.203 4.483 1.00 97.44 172 PHE A O 1
ATOM 1354 N N . SER A 1 173 ? -14.036 -6.782 6.118 1.00 95.75 173 SER A N 1
ATOM 1355 C CA . SER A 1 173 ? -15.406 -6.358 6.434 1.00 95.75 173 SER A CA 1
ATOM 1356 C C . SER A 1 173 ? -15.936 -5.315 5.452 1.00 95.75 173 SER A C 1
ATOM 1358 O O . SER A 1 173 ? -17.146 -5.151 5.306 1.00 95.75 173 SER A O 1
ATOM 1360 N N . SER A 1 174 ? -15.047 -4.571 4.793 1.00 97.25 174 SER A N 1
ATOM 1361 C CA . SER A 1 174 ? -15.389 -3.557 3.796 1.00 97.25 174 SER A CA 1
ATOM 1362 C C . SER A 1 174 ? -14.211 -3.291 2.868 1.00 97.25 174 SER A C 1
ATOM 1364 O O . SER A 1 174 ? -13.054 -3.363 3.286 1.00 97.25 174 SER A O 1
ATOM 1366 N N . LEU A 1 175 ? -14.516 -2.939 1.618 1.00 98.50 175 LEU A N 1
ATOM 1367 C CA . LEU A 1 175 ? -13.537 -2.545 0.610 1.00 98.50 175 LEU A CA 1
ATOM 1368 C C . LEU A 1 175 ? -13.880 -1.150 0.069 1.00 98.50 175 LEU A C 1
ATOM 1370 O O . LEU A 1 175 ? -15.026 -0.886 -0.288 1.00 98.50 175 LEU A O 1
ATOM 1374 N N . VAL A 1 176 ? -12.883 -0.273 -0.025 1.00 98.50 176 VAL A N 1
ATOM 1375 C CA . VAL A 1 176 ? -12.963 1.050 -0.653 1.00 98.50 176 VAL A CA 1
ATOM 1376 C C . VAL A 1 176 ? -12.054 1.036 -1.878 1.00 98.50 176 VAL A C 1
ATOM 1378 O O . VAL A 1 176 ? -10.828 1.087 -1.770 1.00 98.50 176 VAL A O 1
ATOM 1381 N N . ILE A 1 177 ? -12.671 0.917 -3.050 1.00 98.38 177 ILE A N 1
ATOM 1382 C CA . ILE A 1 177 ? -11.997 0.701 -4.333 1.00 98.38 177 ILE A CA 1
ATOM 1383 C C . ILE A 1 177 ? -12.073 1.998 -5.142 1.00 98.38 177 ILE A C 1
ATOM 1385 O O . ILE A 1 177 ? -13.140 2.373 -5.619 1.00 98.38 177 ILE A O 1
ATOM 1389 N N . ILE A 1 178 ? -10.945 2.699 -5.264 1.00 98.31 178 ILE A N 1
ATOM 1390 C CA . ILE A 1 178 ? -10.864 4.033 -5.872 1.00 98.31 178 ILE A CA 1
ATOM 1391 C C . ILE A 1 178 ? -10.263 3.908 -7.271 1.00 98.31 178 ILE A C 1
ATOM 1393 O O . ILE A 1 178 ? -9.124 3.459 -7.411 1.00 98.31 178 ILE A O 1
ATOM 1397 N N . GLU A 1 179 ? -11.014 4.327 -8.292 1.00 96.00 179 GLU A N 1
ATOM 1398 C CA . GLU A 1 179 ? -10.586 4.348 -9.701 1.00 96.00 179 GLU A CA 1
ATOM 1399 C C . GLU A 1 179 ? -9.941 3.024 -10.174 1.00 96.00 179 GLU A C 1
ATOM 1401 O O . GLU A 1 179 ? -8.806 3.026 -10.670 1.00 96.00 179 GLU A O 1
ATOM 1406 N N . PRO A 1 180 ? -10.598 1.858 -9.982 1.00 94.38 180 PRO A N 1
ATOM 1407 C CA . PRO A 1 180 ? -10.039 0.592 -10.433 1.00 94.38 180 PRO A CA 1
ATOM 1408 C C . PRO A 1 180 ? -10.004 0.544 -11.963 1.00 94.38 180 PRO A C 1
ATOM 1410 O O . PRO A 1 180 ? -10.939 0.958 -12.647 1.00 94.38 180 PRO A O 1
ATOM 1413 N N . MET A 1 181 ? -8.931 -0.017 -12.516 1.00 88.31 181 MET A N 1
ATOM 1414 C CA . MET A 1 181 ? -8.826 -0.231 -13.958 1.00 88.31 181 MET A CA 1
ATOM 1415 C C . MET A 1 181 ? -9.354 -1.621 -14.300 1.00 88.31 181 MET A C 1
ATOM 1417 O O . MET A 1 181 ? -8.614 -2.603 -14.206 1.00 88.31 181 MET A O 1
ATOM 1421 N N . LEU A 1 182 ? -10.634 -1.691 -14.668 1.00 87.38 182 LEU A N 1
ATOM 1422 C CA . LEU A 1 182 ? -11.340 -2.923 -15.023 1.00 87.38 182 LEU A CA 1
ATOM 1423 C C . LEU A 1 182 ? -11.900 -2.807 -16.440 1.00 87.38 182 LEU A C 1
ATOM 1425 O O . LEU A 1 182 ? -12.429 -1.764 -16.816 1.00 87.38 182 LEU A O 1
ATOM 1429 N N . SER A 1 183 ? -11.797 -3.882 -17.218 1.00 85.94 183 SER A N 1
ATOM 1430 C CA . SER A 1 183 ? -12.441 -3.978 -18.526 1.00 85.94 183 SER A CA 1
ATOM 1431 C C . SER A 1 183 ? -13.073 -5.358 -18.684 1.00 85.94 183 SER A C 1
ATOM 1433 O O . SER A 1 183 ? -12.386 -6.359 -18.454 1.00 85.94 183 SER A O 1
ATOM 1435 N N . PRO A 1 184 ? -14.353 -5.433 -19.090 1.00 85.25 184 PRO A N 1
ATOM 1436 C CA . PRO A 1 184 ? -14.994 -6.702 -19.422 1.00 85.25 184 PRO A CA 1
ATOM 1437 C C . PRO A 1 184 ? -14.432 -7.318 -20.715 1.00 85.25 184 PRO A C 1
ATOM 1439 O O . PRO A 1 184 ? -14.609 -8.508 -20.946 1.00 85.25 184 PRO A O 1
ATOM 1442 N N . GLU A 1 185 ? -13.725 -6.537 -21.537 1.00 85.62 185 GLU A N 1
ATOM 1443 C CA . GLU A 1 185 ? -13.122 -6.967 -22.808 1.00 85.62 185 GLU A CA 1
ATOM 1444 C C . GLU A 1 185 ? -11.732 -7.609 -22.630 1.00 85.62 185 GLU A C 1
ATOM 1446 O O . GLU A 1 185 ? -11.053 -7.947 -23.600 1.00 85.62 185 GLU A O 1
ATOM 1451 N N . GLY A 1 186 ? -11.292 -7.796 -21.383 1.00 82.81 186 GLY A N 1
ATOM 1452 C CA . GLY A 1 186 ? -10.026 -8.444 -21.060 1.00 82.81 186 GLY A CA 1
ATOM 1453 C C . GLY A 1 186 ? -8.793 -7.537 -21.209 1.00 82.81 186 GLY A C 1
ATOM 1454 O O . GLY A 1 186 ? -8.904 -6.320 -21.381 1.00 82.81 186 GLY A O 1
ATOM 1455 N N . PRO A 1 187 ? -7.579 -8.111 -21.093 1.00 80.88 187 PRO A N 1
ATOM 1456 C CA . PRO A 1 187 ? -6.335 -7.343 -21.006 1.00 80.88 187 PRO A CA 1
ATOM 1457 C C . PRO A 1 187 ? -5.971 -6.596 -22.298 1.00 80.88 187 PRO A C 1
ATOM 1459 O O . PRO A 1 187 ? -5.311 -5.557 -22.228 1.00 80.88 187 PRO A O 1
ATOM 1462 N N . GLU A 1 188 ? -6.420 -7.079 -23.459 1.00 87.56 188 GLU A N 1
ATOM 1463 C CA . GLU A 1 188 ? -6.120 -6.471 -24.763 1.00 87.56 188 GLU A CA 1
ATOM 1464 C C . GLU A 1 188 ? -6.687 -5.055 -24.893 1.00 87.56 188 GLU A C 1
ATOM 1466 O O . GLU A 1 188 ? -6.030 -4.168 -25.443 1.00 87.56 188 GLU A O 1
ATOM 1471 N N . HIS A 1 189 ? -7.846 -4.796 -24.280 1.00 90.00 189 HIS A N 1
ATOM 1472 C CA . HIS A 1 189 ? -8.456 -3.466 -24.245 1.00 90.00 189 HIS A CA 1
ATOM 1473 C C . HIS A 1 189 ? -7.517 -2.415 -23.622 1.00 90.00 189 HIS A C 1
ATOM 1475 O O . HIS A 1 189 ? -7.494 -1.252 -24.027 1.00 90.00 189 HIS A O 1
ATOM 1481 N N . PHE A 1 190 ? -6.671 -2.824 -22.671 1.00 88.81 190 PHE A N 1
ATOM 1482 C CA . PHE A 1 190 ? -5.705 -1.943 -22.018 1.00 88.81 190 PHE A CA 1
ATOM 1483 C C . PHE A 1 190 ? -4.299 -1.993 -22.624 1.00 88.81 190 PHE A C 1
ATOM 1485 O O . PHE A 1 190 ? -3.419 -1.281 -22.139 1.00 88.81 190 PHE A O 1
ATOM 1492 N N . ALA A 1 191 ? -4.051 -2.763 -23.689 1.00 89.06 191 ALA A N 1
ATOM 1493 C CA . ALA A 1 191 ? -2.707 -2.938 -24.245 1.00 89.06 191 ALA A CA 1
ATOM 1494 C C . ALA A 1 191 ? -2.065 -1.606 -24.679 1.00 89.06 191 ALA A C 1
ATOM 1496 O O . ALA A 1 191 ? -0.897 -1.339 -24.382 1.00 89.06 191 ALA A O 1
ATOM 1497 N N . ASN A 1 192 ? -2.834 -0.726 -25.329 1.00 91.81 192 ASN A N 1
ATOM 1498 C CA . ASN A 1 192 ? -2.364 0.603 -25.744 1.00 91.81 192 ASN A CA 1
ATOM 1499 C C . ASN A 1 192 ? -2.024 1.496 -24.547 1.00 91.81 192 ASN A C 1
ATOM 1501 O O . ASN A 1 192 ? -0.985 2.158 -24.535 1.00 91.81 192 ASN A O 1
ATOM 1505 N N . LEU A 1 193 ? -2.884 1.494 -23.529 1.00 89.88 193 LEU A N 1
ATOM 1506 C CA . LEU A 1 193 ? -2.673 2.269 -22.314 1.00 89.88 193 LEU A CA 1
ATOM 1507 C C . LEU A 1 193 ? -1.456 1.753 -21.540 1.00 89.88 193 LEU A C 1
ATOM 1509 O O . LEU A 1 193 ? -0.591 2.546 -21.177 1.00 89.88 193 LEU A O 1
ATOM 1513 N N . ARG A 1 194 ? -1.326 0.431 -21.379 1.00 88.88 194 ARG A N 1
ATOM 1514 C CA . ARG A 1 194 ? -0.162 -0.213 -20.758 1.00 88.88 194 ARG A CA 1
ATOM 1515 C C . ARG A 1 194 ? 1.131 0.191 -21.461 1.00 88.88 194 ARG A C 1
ATOM 1517 O O . ARG A 1 194 ? 2.062 0.618 -20.785 1.00 88.88 194 ARG A O 1
ATOM 1524 N N . ARG A 1 195 ? 1.185 0.109 -22.797 1.00 90.75 195 ARG A N 1
ATOM 1525 C CA . ARG A 1 195 ? 2.370 0.521 -23.573 1.00 90.75 195 ARG A CA 1
ATOM 1526 C C . ARG A 1 195 ? 2.758 1.971 -23.295 1.00 90.75 195 ARG A C 1
ATOM 1528 O O . ARG A 1 195 ? 3.928 2.241 -23.041 1.00 90.75 195 ARG A O 1
ATOM 1535 N N . ARG A 1 196 ? 1.785 2.887 -23.282 1.00 92.75 196 ARG A N 1
ATOM 1536 C CA . ARG A 1 196 ? 2.027 4.306 -22.976 1.00 92.75 196 ARG A CA 1
ATOM 1537 C C . ARG A 1 196 ? 2.534 4.516 -21.550 1.00 92.75 196 ARG A C 1
ATOM 1539 O O . ARG A 1 196 ? 3.519 5.218 -21.369 1.00 92.75 196 ARG A O 1
ATOM 1546 N N . LEU A 1 197 ? 1.897 3.897 -20.554 1.00 90.94 197 LEU A N 1
ATOM 1547 C CA . LEU A 1 197 ? 2.291 4.033 -19.148 1.00 90.94 197 LEU A CA 1
ATOM 1548 C C . LEU A 1 197 ? 3.711 3.512 -18.897 1.00 90.94 197 LEU A C 1
ATOM 1550 O O . LEU A 1 197 ? 4.478 4.165 -18.194 1.00 90.94 197 LEU A O 1
ATOM 1554 N N . VAL A 1 198 ? 4.069 2.374 -19.501 1.00 89.56 198 VAL A N 1
ATOM 1555 C CA . VAL A 1 198 ? 5.421 1.805 -19.413 1.00 89.56 198 VAL A CA 1
ATOM 1556 C C . VAL A 1 198 ? 6.442 2.726 -20.080 1.00 89.56 198 VAL A C 1
ATOM 1558 O O . VAL A 1 198 ? 7.442 3.056 -19.452 1.00 89.56 198 VAL A O 1
ATOM 1561 N N . ALA A 1 199 ? 6.179 3.199 -21.303 1.00 91.75 199 ALA A N 1
ATOM 1562 C CA . ALA A 1 199 ? 7.079 4.123 -21.997 1.00 91.75 199 ALA A CA 1
ATOM 1563 C C . ALA A 1 199 ? 7.320 5.403 -21.179 1.00 91.75 199 ALA A C 1
ATOM 1565 O O . ALA A 1 199 ? 8.462 5.768 -20.916 1.00 91.75 199 ALA A O 1
ATOM 1566 N N . THR A 1 200 ? 6.252 6.025 -20.671 1.00 90.62 200 THR A N 1
ATOM 1567 C CA . THR A 1 200 ? 6.370 7.211 -19.816 1.00 90.62 200 THR A CA 1
ATOM 1568 C C . THR A 1 200 ? 7.106 6.919 -18.510 1.00 90.62 200 THR A C 1
ATOM 1570 O O . THR A 1 200 ? 7.765 7.811 -17.993 1.00 90.62 200 THR A O 1
ATOM 1573 N N . ALA A 1 201 ? 7.015 5.708 -17.950 1.00 90.38 201 ALA A N 1
ATOM 1574 C CA . ALA A 1 201 ? 7.770 5.351 -16.751 1.00 90.38 201 ALA A CA 1
ATOM 1575 C C . ALA A 1 201 ? 9.287 5.330 -17.007 1.00 90.38 201 ALA A C 1
ATOM 1577 O O . ALA A 1 201 ? 10.025 5.841 -16.171 1.00 90.38 201 ALA A O 1
ATOM 1578 N N . TYR A 1 202 ? 9.737 4.828 -18.164 1.00 89.38 202 TYR A N 1
ATOM 1579 C CA . TYR A 1 202 ? 11.155 4.844 -18.557 1.00 89.38 202 TYR A CA 1
ATOM 1580 C C . TYR A 1 202 ? 11.711 6.253 -18.794 1.00 89.38 202 TYR A C 1
ATOM 1582 O O . TYR A 1 202 ? 12.899 6.487 -18.605 1.00 89.38 202 TYR A O 1
ATOM 1590 N N . GLU A 1 203 ? 10.864 7.198 -19.200 1.00 90.69 203 GLU A N 1
ATOM 1591 C CA . GLU A 1 203 ? 11.260 8.588 -19.458 1.00 90.69 203 GLU A CA 1
ATOM 1592 C C . GLU A 1 203 ? 11.283 9.460 -18.190 1.00 90.69 203 GLU A C 1
ATOM 1594 O O . GLU A 1 203 ? 11.664 10.635 -18.239 1.00 90.69 203 GLU A O 1
ATOM 1599 N N . ARG A 1 204 ? 10.847 8.930 -17.040 1.00 90.69 204 ARG A N 1
ATOM 1600 C CA . ARG A 1 204 ? 10.820 9.696 -15.790 1.00 90.69 204 ARG A CA 1
ATOM 1601 C C . ARG A 1 204 ? 12.224 9.888 -15.249 1.00 90.69 204 ARG A C 1
ATOM 1603 O O . ARG A 1 204 ? 12.999 8.952 -15.120 1.00 90.69 204 ARG A O 1
ATOM 1610 N N . ARG A 1 205 ? 12.501 11.124 -14.839 1.00 92.75 205 ARG A N 1
ATOM 1611 C CA . ARG A 1 205 ? 13.673 11.433 -14.026 1.00 92.75 205 ARG A CA 1
ATOM 1612 C C . ARG A 1 205 ? 13.521 10.775 -12.656 1.00 92.75 205 ARG A C 1
ATOM 1614 O O . ARG A 1 205 ? 12.519 11.006 -11.984 1.00 92.75 205 ARG A O 1
ATOM 1621 N N . ASP A 1 206 ? 14.542 10.037 -12.253 1.00 91.56 206 ASP A N 1
ATOM 1622 C CA . ASP A 1 206 ? 14.623 9.301 -10.989 1.00 91.56 206 ASP A CA 1
ATOM 1623 C C . ASP A 1 206 ? 15.889 9.630 -10.170 1.00 91.56 206 ASP A C 1
ATOM 1625 O O . ASP A 1 206 ? 16.047 9.145 -9.052 1.00 91.56 206 ASP A O 1
ATOM 1629 N N . VAL A 1 207 ? 16.773 10.492 -10.689 1.00 93.75 207 VAL A N 1
ATOM 1630 C CA . VAL A 1 207 ? 17.989 10.956 -10.006 1.00 93.75 207 VAL A CA 1
ATOM 1631 C C . VAL A 1 207 ? 18.080 12.481 -10.035 1.00 93.75 207 VAL A C 1
ATOM 1633 O O . VAL A 1 207 ? 17.825 13.134 -11.053 1.00 93.75 207 VAL A O 1
ATOM 1636 N N . TRP A 1 208 ? 18.490 13.060 -8.905 1.00 96.06 208 TRP A N 1
ATOM 1637 C CA . TRP A 1 208 ? 18.700 14.496 -8.724 1.00 96.06 208 TRP A CA 1
ATOM 1638 C C . TRP A 1 208 ? 20.025 14.750 -8.007 1.00 96.06 208 TRP A C 1
ATOM 1640 O O . TRP A 1 208 ? 20.469 13.946 -7.193 1.00 96.06 208 TRP A O 1
ATOM 1650 N N . SER A 1 209 ? 20.643 15.902 -8.269 1.00 96.94 209 SER A N 1
ATOM 1651 C CA . SER A 1 209 ? 21.914 16.289 -7.638 1.00 96.94 209 SER A CA 1
ATOM 1652 C C . SER A 1 209 ? 21.781 16.705 -6.169 1.00 96.94 209 SER A C 1
ATOM 1654 O O . SER A 1 209 ? 22.780 16.783 -5.461 1.00 96.94 209 SER A O 1
ATOM 1656 N N . SER A 1 210 ? 20.564 16.995 -5.702 1.00 96.38 210 SER A N 1
ATOM 1657 C CA . SER A 1 210 ? 20.274 17.311 -4.304 1.00 96.38 210 SER A CA 1
ATOM 1658 C C . SER A 1 210 ? 18.796 17.078 -3.986 1.00 96.38 210 SER A C 1
ATOM 1660 O O . SER A 1 210 ? 17.944 17.122 -4.879 1.00 96.38 210 SER A O 1
ATOM 1662 N N . LYS A 1 211 ? 18.482 16.903 -2.696 1.00 94.62 211 LYS A N 1
ATOM 1663 C CA . LYS A 1 211 ? 17.095 16.836 -2.208 1.00 94.62 211 LYS A CA 1
ATOM 1664 C C . LYS A 1 211 ? 16.293 18.091 -2.568 1.00 94.62 211 LYS A C 1
ATOM 1666 O O . LYS A 1 211 ? 15.142 17.990 -2.970 1.00 94.62 211 LYS A O 1
ATOM 1671 N N . GLU A 1 212 ? 16.913 19.268 -2.504 1.00 95.31 212 GLU A N 1
ATOM 1672 C CA . GLU A 1 212 ? 16.260 20.533 -2.867 1.00 95.31 212 GLU A CA 1
ATOM 1673 C C . GLU A 1 212 ? 15.865 20.577 -4.353 1.00 95.31 212 GLU A C 1
ATOM 1675 O O . GLU A 1 212 ? 14.762 21.000 -4.701 1.00 95.31 212 GLU A O 1
ATOM 1680 N N . ASN A 1 213 ? 16.722 20.065 -5.244 1.00 95.44 213 ASN A N 1
ATOM 1681 C CA . ASN A 1 213 ? 16.398 19.966 -6.667 1.00 95.44 213 ASN A CA 1
ATOM 1682 C C . ASN A 1 213 ? 15.279 18.947 -6.937 1.00 95.44 213 ASN A C 1
ATOM 1684 O O . ASN A 1 213 ? 14.439 19.191 -7.806 1.00 95.44 213 ASN A O 1
ATOM 1688 N N . ALA A 1 214 ? 15.232 17.839 -6.188 1.00 94.75 214 ALA A N 1
ATOM 1689 C CA . ALA A 1 214 ? 14.118 16.891 -6.245 1.00 94.75 214 ALA A CA 1
ATOM 1690 C C . ALA A 1 214 ? 12.804 17.542 -5.784 1.00 94.75 214 ALA A C 1
ATOM 1692 O O . ALA A 1 214 ? 11.797 17.478 -6.488 1.00 94.75 214 ALA A O 1
ATOM 1693 N N . ARG A 1 215 ? 12.832 18.267 -4.659 1.00 92.94 215 ARG A N 1
ATOM 1694 C CA . ARG A 1 215 ? 11.678 19.008 -4.127 1.00 92.94 215 ARG A CA 1
ATOM 1695 C C . ARG A 1 215 ? 11.120 20.002 -5.126 1.00 92.94 215 ARG A C 1
ATOM 1697 O O . ARG A 1 215 ? 9.917 19.994 -5.375 1.00 92.94 215 ARG A O 1
ATOM 1704 N N . ARG A 1 216 ? 11.981 20.819 -5.732 1.00 93.38 216 ARG A N 1
ATOM 1705 C CA . ARG A 1 216 ? 11.564 21.772 -6.765 1.00 93.38 216 ARG A CA 1
ATOM 1706 C C . ARG A 1 216 ? 10.916 21.065 -7.954 1.00 93.38 216 ARG A C 1
ATOM 1708 O O . ARG A 1 216 ? 9.831 21.459 -8.363 1.00 93.38 216 ARG A O 1
ATOM 1715 N N . TYR A 1 217 ? 11.529 19.983 -8.438 1.00 93.19 217 TYR A N 1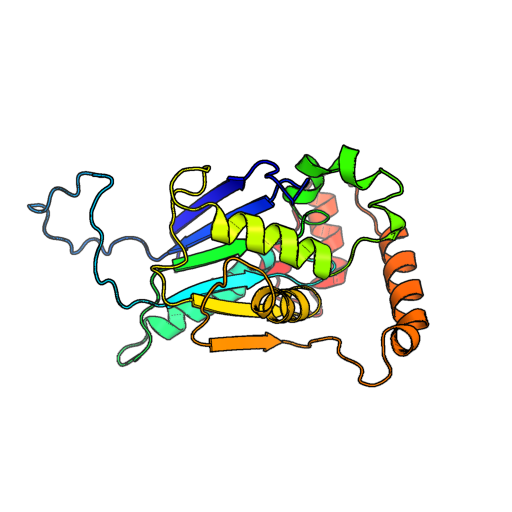
ATOM 1716 C CA . TYR A 1 217 ? 10.994 19.184 -9.542 1.00 93.19 217 TYR A CA 1
ATOM 1717 C C . TYR A 1 217 ? 9.581 18.650 -9.256 1.00 93.19 217 TYR A C 1
ATOM 1719 O O . TYR A 1 217 ? 8.689 18.797 -10.093 1.00 93.19 217 TYR A O 1
ATOM 1727 N N . PHE A 1 218 ? 9.351 18.054 -8.081 1.00 91.94 218 PHE A N 1
ATOM 1728 C CA . PHE A 1 218 ? 8.031 17.521 -7.730 1.00 91.94 218 PHE A CA 1
ATOM 1729 C C . PHE A 1 218 ? 7.000 18.625 -7.489 1.00 91.94 218 PHE A C 1
ATOM 1731 O O . PHE A 1 218 ? 5.873 18.506 -7.966 1.00 91.94 218 PHE A O 1
ATOM 1738 N N . LEU A 1 219 ? 7.371 19.726 -6.829 1.00 90.50 219 LEU A N 1
ATOM 1739 C CA . LEU A 1 219 ? 6.464 20.859 -6.632 1.00 90.50 219 LEU A CA 1
ATOM 1740 C C . LEU A 1 219 ? 6.042 21.492 -7.965 1.00 90.50 219 LEU A C 1
ATOM 1742 O O . LEU A 1 219 ? 4.855 21.715 -8.175 1.00 90.50 219 LEU A O 1
ATOM 1746 N N . GLU A 1 220 ? 6.969 21.718 -8.896 1.00 90.62 220 GLU A N 1
ATOM 1747 C CA . GLU A 1 220 ? 6.647 22.290 -10.212 1.00 90.62 220 GLU A CA 1
ATOM 1748 C C . GLU A 1 220 ? 5.706 21.396 -11.031 1.00 90.62 220 GLU A C 1
ATOM 1750 O O . GLU A 1 220 ? 4.833 21.899 -11.740 1.00 90.62 220 GLU A O 1
ATOM 1755 N N . ARG A 1 221 ? 5.865 20.069 -10.939 1.00 86.75 221 ARG A N 1
ATOM 1756 C CA . ARG A 1 221 ? 5.082 19.115 -11.738 1.00 86.75 221 ARG A CA 1
ATOM 1757 C C . ARG A 1 221 ? 3.760 18.699 -11.109 1.00 86.75 221 ARG A C 1
ATOM 1759 O O . ARG A 1 221 ? 2.841 18.373 -11.851 1.00 86.75 221 ARG A O 1
ATOM 1766 N N . MET A 1 222 ? 3.679 18.644 -9.782 1.00 86.12 222 MET A N 1
ATOM 1767 C CA . MET A 1 222 ? 2.535 18.063 -9.073 1.00 86.12 222 MET A CA 1
ATOM 1768 C C . MET A 1 222 ? 1.706 19.098 -8.316 1.00 86.12 222 MET A C 1
ATOM 1770 O O . MET A 1 222 ? 0.497 18.916 -8.211 1.00 86.12 222 MET A O 1
ATOM 1774 N N . ALA A 1 223 ? 2.300 20.189 -7.815 1.00 80.19 223 ALA A N 1
ATOM 1775 C CA . ALA A 1 223 ? 1.617 21.073 -6.860 1.00 80.19 223 ALA A CA 1
ATOM 1776 C C . ALA A 1 223 ? 0.423 21.845 -7.444 1.00 80.19 223 ALA A C 1
ATOM 1778 O O . ALA A 1 223 ? -0.339 22.436 -6.685 1.00 80.19 223 ALA A O 1
ATOM 1779 N N . ARG A 1 224 ? 0.241 21.849 -8.774 1.00 83.44 224 ARG A N 1
ATOM 1780 C CA . ARG A 1 224 ? -0.969 22.397 -9.402 1.00 83.44 224 ARG A CA 1
ATOM 1781 C C . ARG A 1 224 ? -2.210 21.570 -9.060 1.00 83.44 224 ARG A C 1
ATOM 1783 O O . ARG A 1 224 ? -3.258 22.146 -8.794 1.00 83.44 224 ARG A O 1
ATOM 1790 N N . ASP A 1 225 ? -2.066 20.248 -9.061 1.00 88.56 225 ASP A N 1
ATOM 1791 C CA . ASP A 1 225 ? -3.187 19.306 -8.985 1.00 88.56 225 ASP A CA 1
ATOM 1792 C C . ASP A 1 225 ? -3.184 18.495 -7.676 1.00 88.56 225 ASP A C 1
ATOM 1794 O O . ASP A 1 225 ? -4.177 17.854 -7.334 1.00 88.56 225 ASP A O 1
ATOM 1798 N N . TRP A 1 226 ? -2.077 18.524 -6.925 1.00 91.50 226 TRP A N 1
ATOM 1799 C CA . TRP A 1 226 ? -1.881 17.752 -5.700 1.00 91.50 226 TRP A CA 1
ATOM 1800 C C . TRP A 1 226 ? -1.707 18.630 -4.465 1.00 91.50 226 TRP A C 1
ATOM 1802 O O . TRP A 1 226 ? -1.062 19.676 -4.496 1.00 91.50 226 TRP A O 1
ATOM 1812 N N . ASP A 1 227 ? -2.212 18.136 -3.329 1.00 92.00 227 ASP A N 1
ATOM 1813 C CA . ASP A 1 227 ? -1.925 18.711 -2.015 1.00 92.00 227 ASP A CA 1
ATOM 1814 C C . ASP A 1 227 ? -0.404 18.768 -1.796 1.00 92.00 227 ASP A C 1
ATOM 1816 O O . ASP A 1 227 ? 0.313 17.775 -1.973 1.00 92.00 227 ASP A O 1
ATOM 1820 N N . GLN A 1 228 ? 0.100 19.935 -1.395 1.00 91.56 228 GLN A N 1
ATOM 1821 C CA . GLN A 1 228 ? 1.534 20.167 -1.234 1.00 91.56 228 GLN A CA 1
ATOM 1822 C C . GLN A 1 228 ? 2.173 19.209 -0.219 1.00 91.56 228 GLN A C 1
ATOM 1824 O O . GLN A 1 228 ? 3.349 18.867 -0.349 1.00 91.56 228 GLN A O 1
ATOM 1829 N N . ARG A 1 229 ? 1.406 18.731 0.771 1.00 92.88 229 ARG A N 1
ATOM 1830 C CA . ARG A 1 229 ? 1.881 17.725 1.727 1.00 92.88 229 ARG A CA 1
ATOM 1831 C C . ARG A 1 229 ? 2.218 16.412 1.033 1.00 92.88 229 ARG A C 1
ATOM 1833 O O . ARG A 1 229 ? 3.218 15.820 1.399 1.00 92.88 229 ARG A O 1
ATOM 1840 N N . VAL A 1 230 ? 1.451 15.999 0.019 1.00 94.00 230 VAL A N 1
ATOM 1841 C CA . VAL A 1 230 ? 1.758 14.798 -0.777 1.00 94.00 230 VAL A CA 1
ATOM 1842 C C . VAL A 1 230 ? 3.012 15.022 -1.615 1.00 94.00 230 VAL A C 1
ATOM 1844 O O . VAL A 1 230 ? 3.901 14.181 -1.613 1.00 94.00 230 VAL A O 1
ATOM 1847 N N . CYS A 1 231 ? 3.126 16.178 -2.276 1.00 92.25 231 CYS A N 1
ATOM 1848 C CA . CYS A 1 231 ? 4.302 16.509 -3.090 1.00 92.25 231 CYS A CA 1
ATOM 1849 C C . CYS A 1 231 ? 5.602 16.461 -2.272 1.00 92.25 231 CYS A C 1
ATOM 1851 O O . CYS A 1 231 ? 6.630 15.997 -2.754 1.00 92.25 231 CYS A O 1
ATOM 1853 N N . ASN A 1 232 ? 5.548 16.915 -1.018 1.00 91.19 232 ASN A N 1
ATOM 1854 C CA . ASN A 1 232 ? 6.698 16.926 -0.118 1.00 91.19 232 ASN A CA 1
ATOM 1855 C C . ASN A 1 232 ? 7.137 15.530 0.350 1.00 91.19 232 ASN A C 1
ATOM 1857 O O . ASN A 1 232 ? 8.245 15.421 0.860 1.00 91.19 232 ASN A O 1
ATOM 1861 N N . LEU A 1 233 ? 6.304 14.494 0.203 1.00 93.81 233 LEU A N 1
ATOM 1862 C CA . LEU A 1 233 ? 6.626 13.127 0.637 1.00 93.81 233 LEU A CA 1
ATOM 1863 C C . LEU A 1 233 ? 7.497 12.362 -0.367 1.00 93.81 233 LEU A C 1
ATOM 1865 O O . LEU A 1 233 ? 8.004 11.299 -0.030 1.00 93.81 233 LEU A O 1
ATOM 1869 N N . PHE A 1 234 ? 7.704 12.907 -1.568 1.00 90.94 234 PHE A N 1
ATOM 1870 C CA . PHE A 1 234 ? 8.574 12.325 -2.594 1.00 90.94 234 PHE A CA 1
ATOM 1871 C C . PHE A 1 234 ? 10.076 12.630 -2.388 1.00 90.94 234 PHE A C 1
ATOM 1873 O O . PHE A 1 234 ? 10.883 12.289 -3.255 1.00 90.94 234 PHE A O 1
ATOM 1880 N N . VAL A 1 235 ? 10.466 13.307 -1.296 1.00 89.50 235 VAL A N 1
ATOM 1881 C CA . VAL A 1 235 ? 11.828 13.847 -1.075 1.00 89.50 235 VAL A CA 1
ATOM 1882 C C . VAL A 1 235 ? 12.360 13.561 0.323 1.00 89.50 235 VAL A C 1
ATOM 1884 O O . VAL A 1 235 ? 11.582 13.718 1.286 1.00 89.50 235 VAL A O 1
#

Sequence (235 aa):
MQLSVESFTCPPRAGCPFHTTAKRYWLPPTSEADPTITITPTTSEHHNDEGLTLILLHSTSFHKETWEPTLIKIFACARQPGSPIKLREAWMLDCPNHGEAAAYNQEILKQKEHAETFTCVKYAQAAHSFLTAGVNDGVKVDFHERKLVGIGHSLGANTILLLQHLEPRLVFSSLVIIEPMLSPEGPEHFANLRRRLVATAYERRDVWSSKENARRYFLERMARDWDQRVCNLFV